Protein AF-A0A7S1KHS6-F1 (afdb_monomer_lite)

InterPro domains:
  IPR007587 SIT4 phosphatase-associated protein family [PF04499] (41-154)
  IPR007587 SIT4 phosphatase-associated protein family [PTHR12634] (3-154)

pLDDT: mean 78.43, std 21.26, range [29.91, 96.81]

Organism: NCBI:txid1169539

Radius of gyration: 21.65 Å; chains: 1; bounding box: 45×71×56 Å

Foldseek 3Di:
DDDDDPCPDDQDPDDPVNLVVLLVLLVLLVVVDPVSLVVCLVVLVLQVLQVVLLSCLQPLSSLVSSLSNLLSLLVCCVPRVSSVCSNQVVHCLLVSLLVVLVCVQAPPCPVPPDVPPPSNNNVSSLVSLVSLVVSCVVPVVSVVSQVPDPRRDNVCSNPRHRPVVVVVVVCVVPDDDPDDDDDDDD

Secondary structure (DSSP, 8-state):
-PPPPP---SPPP--HHHHHHHHHHHHHHTT--HHHHHHHHHTTHHHHHHHHHHH-TT-HHHHHHHHHHHHHHHHTTTT-HHHHHIIIIISSHHHHHHHHHHHHHHS---S---TT-S-HHHHHHHHHHHHHHHHHHH-HHHHHHHHHSTT--HHHHTT---HHHHHHHHHHHS--------PPP-

Structure (mmCIF, N/CA/C/O backbone):
data_AF-A0A7S1KHS6-F1
#
_entry.id   AF-A0A7S1KHS6-F1
#
loop_
_atom_site.group_PDB
_atom_site.id
_atom_site.type_symbol
_atom_site.label_atom_id
_atom_site.label_alt_id
_atom_site.label_comp_id
_atom_site.label_asym_id
_atom_site.label_entity_id
_atom_site.label_seq_id
_atom_site.pdbx_PDB_ins_code
_atom_site.Cartn_x
_atom_site.Cartn_y
_atom_site.Cartn_z
_atom_site.occupancy
_atom_site.B_iso_or_equiv
_atom_site.auth_seq_id
_atom_site.auth_comp_id
_atom_site.auth_asym_id
_atom_site.auth_atom_id
_atom_site.pdbx_PDB_model_num
ATOM 1 N N . LYS A 1 1 ? -7.835 -7.404 -41.881 1.00 33.69 1 LYS A N 1
ATOM 2 C CA . LYS A 1 1 ? -6.471 -6.881 -41.610 1.00 33.69 1 LYS A CA 1
ATOM 3 C C . LYS A 1 1 ? -6.320 -6.787 -40.095 1.00 33.69 1 LYS A C 1
ATOM 5 O O . LYS A 1 1 ? -6.970 -5.941 -39.501 1.00 33.69 1 LYS A O 1
ATOM 10 N N . ALA A 1 2 ? -5.591 -7.714 -39.474 1.00 29.91 2 ALA A N 1
ATOM 11 C CA . ALA A 1 2 ? -5.345 -7.698 -38.033 1.00 29.91 2 ALA A CA 1
ATOM 12 C C . ALA A 1 2 ? -4.214 -6.706 -37.731 1.00 29.91 2 ALA A C 1
ATOM 14 O O . ALA A 1 2 ? -3.180 -6.735 -38.398 1.00 29.91 2 ALA A O 1
ATOM 15 N N . ILE A 1 3 ? -4.432 -5.803 -36.777 1.00 37.31 3 ILE A N 1
ATOM 16 C CA . ILE A 1 3 ? -3.391 -4.900 -36.279 1.00 37.31 3 ILE A CA 1
ATOM 17 C C . ILE A 1 3 ? -2.489 -5.733 -35.353 1.00 37.31 3 ILE A C 1
ATOM 19 O O . ILE A 1 3 ? -3.025 -6.412 -34.475 1.00 37.31 3 ILE A O 1
ATOM 23 N N . PRO A 1 4 ? -1.154 -5.725 -35.519 1.00 35.66 4 PRO A N 1
ATOM 24 C CA . PRO A 1 4 ? -0.275 -6.451 -34.617 1.00 35.66 4 PRO A CA 1
ATOM 25 C C . PRO A 1 4 ? -0.308 -5.767 -33.248 1.00 35.66 4 PRO A C 1
ATOM 27 O O . PRO A 1 4 ? 0.047 -4.592 -33.132 1.00 35.66 4 PRO A O 1
ATOM 30 N N . MET A 1 5 ? -0.736 -6.490 -32.211 1.00 38.47 5 MET A N 1
ATOM 31 C CA . MET A 1 5 ? -0.504 -6.051 -30.838 1.00 38.47 5 MET A CA 1
ATOM 32 C C . MET A 1 5 ? 1.005 -6.097 -30.565 1.00 38.47 5 MET A C 1
ATOM 34 O O . MET A 1 5 ? 1.638 -7.111 -30.876 1.00 38.47 5 MET A O 1
ATOM 38 N N . PRO A 1 6 ? 1.608 -5.039 -29.994 1.00 42.94 6 PRO A N 1
ATOM 39 C CA . PRO A 1 6 ? 2.986 -5.117 -29.546 1.00 42.94 6 PRO A CA 1
ATOM 40 C C . PRO A 1 6 ? 3.041 -6.161 -28.434 1.00 42.94 6 PRO A C 1
ATOM 42 O O . PRO A 1 6 ? 2.313 -6.058 -27.447 1.00 42.94 6 PRO A O 1
ATOM 45 N N . ALA A 1 7 ? 3.884 -7.174 -28.612 1.00 48.72 7 ALA A N 1
ATOM 46 C CA . ALA A 1 7 ? 4.154 -8.186 -27.605 1.00 48.72 7 ALA A CA 1
ATOM 47 C C . ALA A 1 7 ? 4.784 -7.523 -26.366 1.00 48.72 7 ALA A C 1
ATOM 49 O O . ALA A 1 7 ? 6.003 -7.383 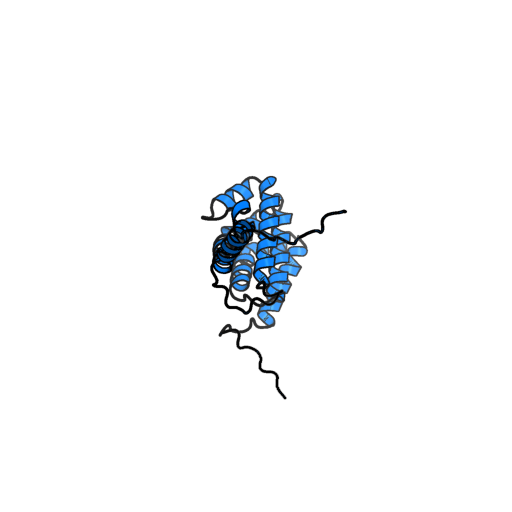-26.263 1.00 48.72 7 ALA A O 1
ATOM 50 N N . GLY A 1 8 ? 3.941 -7.090 -25.427 1.00 42.59 8 GLY A N 1
ATOM 51 C CA . GLY A 1 8 ? 4.334 -6.904 -24.036 1.00 42.59 8 GLY A CA 1
ATOM 52 C C . GLY A 1 8 ? 4.724 -8.276 -23.497 1.00 42.59 8 GLY A C 1
ATOM 53 O O . GLY A 1 8 ? 3.931 -9.211 -23.557 1.00 42.59 8 GLY A O 1
ATOM 54 N N . GLY A 1 9 ? 5.983 -8.431 -23.095 1.00 42.09 9 GLY A N 1
ATOM 55 C CA . GLY A 1 9 ? 6.580 -9.735 -22.827 1.00 42.09 9 GLY A CA 1
ATOM 56 C C . GLY A 1 9 ? 5.803 -10.580 -21.815 1.00 42.09 9 GLY A C 1
ATOM 57 O O . GLY A 1 9 ? 5.541 -10.124 -20.711 1.00 42.09 9 GLY A O 1
ATOM 58 N N . GLY A 1 10 ? 5.492 -11.820 -22.201 1.00 45.59 10 GLY A N 1
ATOM 59 C CA . GLY A 1 10 ? 5.451 -13.030 -21.363 1.00 45.59 10 GLY A CA 1
ATOM 60 C C . GLY A 1 10 ? 4.551 -13.103 -20.124 1.00 45.59 10 GLY A C 1
ATOM 61 O O . GLY A 1 10 ? 4.464 -14.182 -19.544 1.00 45.59 10 GLY A O 1
ATOM 62 N N . GLN A 1 11 ? 3.892 -12.033 -19.685 1.00 56.94 11 GLN A N 1
ATOM 63 C CA . GLN A 1 11 ? 3.035 -12.083 -18.504 1.00 56.94 11 GLN A CA 1
ATOM 64 C C . GLN A 1 11 ? 1.693 -12.711 -18.862 1.00 56.94 11 GLN A C 1
ATOM 66 O O . GLN A 1 11 ? 0.999 -12.266 -19.779 1.00 56.94 11 GLN A O 1
ATOM 71 N N . ARG A 1 12 ? 1.328 -13.769 -18.131 1.00 66.44 12 ARG A N 1
ATOM 72 C CA . ARG A 1 12 ? -0.002 -14.373 -18.222 1.00 66.44 12 ARG A CA 1
ATOM 73 C C . ARG A 1 12 ? -1.031 -13.270 -17.931 1.00 66.44 12 ARG A C 1
ATOM 75 O O . ARG A 1 12 ? -0.874 -12.583 -16.928 1.00 66.44 12 ARG A O 1
ATOM 82 N N . PRO A 1 13 ? -2.067 -13.069 -18.760 1.00 67.81 13 PRO A N 1
ATOM 83 C CA . PRO A 1 13 ? -3.113 -12.108 -18.439 1.00 67.81 13 PRO A CA 1
ATOM 84 C C . PRO A 1 13 ? -3.741 -12.449 -17.085 1.00 67.81 13 PRO A C 1
ATOM 86 O O . PRO A 1 13 ? -4.034 -13.621 -16.828 1.00 67.81 13 PRO A O 1
ATOM 89 N N . LEU A 1 14 ? -3.978 -11.444 -16.237 1.00 75.50 14 LEU A N 1
ATOM 90 C CA . LEU A 1 14 ? -4.816 -11.638 -15.058 1.00 75.50 14 LEU A CA 1
ATOM 91 C C . LEU A 1 14 ? -6.215 -12.034 -15.547 1.00 75.50 14 LEU A C 1
ATOM 93 O O . LEU A 1 14 ? -6.869 -11.266 -16.255 1.00 75.50 14 LEU A O 1
ATOM 97 N N . GLY A 1 15 ? -6.646 -13.252 -15.221 1.00 78.88 15 GLY A N 1
ATOM 98 C CA . GLY A 1 15 ? -7.953 -13.756 -15.636 1.00 78.88 15 GLY A CA 1
ATOM 99 C C . GLY A 1 15 ? -9.089 -12.892 -15.084 1.00 78.88 15 GLY A C 1
ATOM 100 O O . GLY A 1 15 ? -8.984 -12.346 -13.985 1.00 78.88 15 GLY A O 1
ATOM 101 N N . SER A 1 16 ? -10.197 -12.803 -15.823 1.00 80.00 16 SER A N 1
ATOM 102 C CA . SER A 1 16 ? -11.375 -12.006 -15.442 1.00 80.00 16 SER A CA 1
ATOM 103 C C . SER A 1 16 ? -11.915 -12.357 -14.053 1.00 80.00 16 SER A C 1
ATOM 105 O O . SER A 1 16 ? -12.340 -11.468 -13.324 1.00 80.00 16 SER A O 1
ATOM 107 N N . THR A 1 17 ? -11.846 -13.630 -13.657 1.00 79.12 17 THR A N 1
ATOM 108 C CA . THR A 1 17 ? -12.257 -14.092 -12.324 1.00 79.12 17 THR A CA 1
ATOM 109 C C . THR A 1 17 ? -11.395 -13.497 -11.214 1.00 79.12 17 THR A C 1
ATOM 111 O O . THR A 1 17 ? -11.929 -12.978 -10.242 1.00 79.12 17 THR A O 1
ATOM 114 N N . ALA A 1 18 ? -10.068 -13.534 -11.360 1.00 81.31 18 ALA A N 1
ATOM 115 C CA . ALA A 1 18 ? -9.157 -13.001 -10.350 1.00 81.31 18 ALA A CA 1
ATOM 116 C C . ALA A 1 18 ? -9.311 -11.480 -10.213 1.00 81.31 18 ALA A C 1
ATOM 118 O O . ALA A 1 18 ? -9.338 -10.957 -9.103 1.00 81.31 18 ALA A O 1
ATOM 119 N N . LEU A 1 19 ? -9.497 -10.783 -11.338 1.00 85.06 19 LEU A N 1
ATOM 120 C CA . LEU A 1 19 ? -9.784 -9.353 -11.330 1.00 85.06 19 LEU A CA 1
ATOM 121 C C . LEU A 1 19 ? -11.122 -9.044 -10.646 1.00 85.06 19 LEU A C 1
ATOM 123 O O . LEU A 1 19 ? -11.169 -8.175 -9.787 1.00 85.06 19 LEU A O 1
ATOM 127 N N . GLY A 1 20 ? -12.176 -9.807 -10.953 1.00 82.88 20 GLY A N 1
ATOM 128 C CA . GLY A 1 20 ? -13.481 -9.658 -10.307 1.00 82.88 20 GLY A CA 1
ATOM 129 C C . GLY A 1 20 ? -13.437 -9.879 -8.792 1.00 82.88 20 GLY A C 1
ATOM 130 O O . GLY A 1 20 ? -14.127 -9.176 -8.059 1.00 82.88 20 GLY A O 1
ATOM 131 N N . ILE A 1 21 ? -12.594 -10.798 -8.310 1.00 86.50 21 ILE A N 1
ATOM 132 C CA . ILE A 1 21 ? -12.373 -11.011 -6.871 1.00 86.50 21 ILE A CA 1
ATOM 133 C C . ILE A 1 21 ? -11.702 -9.787 -6.233 1.00 86.50 21 ILE A C 1
ATOM 135 O O . ILE A 1 21 ? -12.142 -9.347 -5.173 1.00 86.50 21 ILE A O 1
ATOM 139 N N . VAL A 1 22 ? -10.684 -9.198 -6.871 1.00 88.12 22 VAL A N 1
ATOM 140 C CA . VAL A 1 22 ? -10.057 -7.966 -6.357 1.00 88.12 22 VAL A CA 1
ATOM 141 C C . VAL A 1 22 ? -11.063 -6.815 -6.329 1.00 88.12 22 VAL A C 1
ATOM 143 O O . VAL A 1 22 ? -11.195 -6.152 -5.301 1.00 88.12 22 VAL A O 1
ATOM 146 N N . SER A 1 23 ? -11.831 -6.620 -7.405 1.00 88.19 23 SER A N 1
ATOM 147 C CA . SER A 1 23 ? -12.872 -5.589 -7.458 1.00 88.19 23 SER A CA 1
ATOM 148 C C . SER A 1 23 ? -13.931 -5.784 -6.366 1.00 88.19 23 SER A C 1
ATOM 150 O O . SER A 1 23 ? -14.372 -4.809 -5.754 1.00 88.19 23 SER A O 1
ATOM 152 N N . LEU A 1 24 ? -14.321 -7.035 -6.086 1.00 90.69 24 LEU A N 1
ATOM 153 C CA . LEU A 1 24 ? -15.254 -7.370 -5.010 1.00 90.69 24 LEU A CA 1
ATOM 154 C C . LEU A 1 24 ? -14.696 -6.955 -3.646 1.00 90.69 24 LEU A C 1
ATOM 156 O O . LEU A 1 24 ? -15.388 -6.270 -2.897 1.00 90.69 24 LEU A O 1
ATOM 160 N N . TRP A 1 25 ? -13.452 -7.316 -3.333 1.00 89.44 25 TRP A N 1
ATOM 161 C CA . TRP A 1 25 ? -12.827 -6.938 -2.065 1.00 89.44 25 TRP A CA 1
ATOM 162 C C . TRP A 1 25 ? -12.701 -5.427 -1.904 1.00 89.44 25 TRP A C 1
ATOM 164 O O . TRP A 1 25 ? -13.066 -4.891 -0.859 1.00 89.44 25 TRP A O 1
ATOM 174 N N . THR A 1 26 ? -12.282 -4.720 -2.952 1.00 86.81 26 THR A N 1
ATOM 175 C CA . THR A 1 26 ? -12.251 -3.254 -2.947 1.00 86.81 26 THR A CA 1
ATOM 176 C C . THR A 1 26 ? -13.634 -2.663 -2.671 1.00 86.81 26 THR A C 1
ATOM 178 O O . THR A 1 26 ? -13.759 -1.730 -1.875 1.00 86.81 26 THR A O 1
ATOM 181 N N . ALA A 1 27 ? -14.687 -3.195 -3.297 1.00 89.44 27 ALA A N 1
ATOM 182 C CA . ALA A 1 27 ? -16.053 -2.740 -3.060 1.00 89.44 27 ALA A CA 1
ATOM 183 C C . ALA A 1 27 ? -16.517 -3.024 -1.622 1.00 89.44 27 ALA A C 1
ATOM 185 O O . ALA A 1 27 ? -17.174 -2.178 -1.013 1.00 89.44 27 ALA A O 1
ATOM 186 N N . LEU A 1 28 ? -16.147 -4.178 -1.064 1.00 91.00 28 LEU A N 1
ATOM 187 C CA . LEU A 1 28 ? -16.469 -4.559 0.308 1.00 91.00 28 LEU A CA 1
ATOM 188 C C . LEU A 1 28 ? -15.772 -3.647 1.325 1.00 91.00 28 LEU A C 1
ATOM 190 O O . LEU A 1 28 ? -16.453 -3.119 2.203 1.00 91.00 28 LEU A O 1
ATOM 194 N N . ILE A 1 29 ? -14.466 -3.389 1.191 1.00 90.00 29 ILE A N 1
ATOM 195 C CA . ILE A 1 29 ? -13.703 -2.512 2.105 1.00 90.00 29 ILE A CA 1
ATOM 196 C C . ILE A 1 29 ? -14.368 -1.131 2.226 1.00 90.00 29 ILE A C 1
ATOM 198 O O . ILE A 1 29 ? -14.514 -0.591 3.322 1.00 90.00 29 ILE A O 1
ATOM 202 N N . ARG A 1 30 ? -14.890 -0.598 1.115 1.00 87.12 30 ARG A N 1
ATOM 203 C CA . ARG A 1 30 ? -15.599 0.695 1.070 1.00 87.12 30 ARG A CA 1
ATOM 204 C C . ARG A 1 30 ? -16.909 0.732 1.854 1.00 87.12 30 ARG A C 1
ATOM 206 O O . ARG A 1 30 ? -17.432 1.815 2.100 1.00 87.12 30 ARG A O 1
ATOM 213 N N . THR A 1 31 ? -17.457 -0.417 2.247 1.00 89.75 31 THR A N 1
ATOM 214 C CA . THR A 1 31 ? -18.637 -0.461 3.124 1.00 89.75 31 THR A CA 1
ATOM 215 C C . THR A 1 31 ? -18.314 -0.068 4.565 1.00 89.75 31 THR A C 1
ATOM 217 O O . THR A 1 31 ? -19.242 0.247 5.307 1.00 89.75 31 THR A O 1
ATOM 220 N N . ARG A 1 32 ? -17.026 -0.072 4.958 1.00 88.88 32 ARG A N 1
ATOM 221 C CA . ARG A 1 32 ? -16.537 0.268 6.310 1.00 88.88 32 ARG A CA 1
ATOM 222 C C . ARG A 1 32 ? -17.178 -0.553 7.433 1.00 88.88 32 ARG A C 1
ATOM 224 O O . ARG A 1 32 ? -17.228 -0.109 8.580 1.00 88.88 32 ARG A O 1
ATOM 231 N N . LYS A 1 33 ? -17.717 -1.724 7.094 1.00 92.19 33 LYS A N 1
ATOM 232 C CA . LYS A 1 33 ? -18.306 -2.647 8.059 1.00 92.19 33 LYS A CA 1
ATOM 233 C C . LYS A 1 33 ? -17.200 -3.387 8.797 1.00 92.19 33 LYS A C 1
ATOM 235 O O . LYS A 1 33 ? -16.288 -3.906 8.158 1.00 92.19 33 LYS A O 1
ATOM 240 N N . GLU A 1 34 ? -17.325 -3.462 10.113 1.00 92.25 34 GLU A N 1
ATOM 241 C CA . GLU A 1 34 ? -16.371 -4.125 11.011 1.00 92.25 34 GLU A CA 1
ATOM 242 C C . GLU A 1 34 ? -16.071 -5.559 10.573 1.00 92.25 34 GLU A C 1
ATOM 244 O O . GLU A 1 34 ? -14.921 -5.973 10.467 1.00 92.25 34 GLU A O 1
ATOM 249 N N . GLU A 1 35 ? -17.118 -6.305 10.225 1.00 94.06 35 GLU A N 1
ATOM 250 C CA . GLU A 1 35 ? -17.013 -7.704 9.822 1.00 94.06 35 GLU A CA 1
ATOM 251 C C . GLU A 1 35 ? -16.236 -7.857 8.513 1.00 94.06 35 GLU A C 1
ATOM 253 O O . GLU A 1 35 ? -15.519 -8.835 8.311 1.00 94.06 35 GLU A O 1
ATOM 258 N N . VAL A 1 36 ? -16.355 -6.869 7.624 1.00 93.44 36 VAL A N 1
ATOM 259 C CA . VAL A 1 36 ? -15.610 -6.845 6.367 1.00 93.44 36 VAL A CA 1
ATOM 260 C C . VAL A 1 36 ? -14.147 -6.516 6.618 1.00 93.44 36 VAL A C 1
ATOM 262 O O . VAL A 1 36 ? -13.281 -7.163 6.040 1.00 93.44 36 VAL A O 1
ATOM 265 N N . VAL A 1 37 ? -13.863 -5.534 7.473 1.00 92.31 37 VAL A N 1
ATOM 266 C CA . VAL A 1 37 ? -12.491 -5.169 7.840 1.00 92.31 37 VAL A CA 1
ATOM 267 C C . VAL A 1 37 ? -11.763 -6.363 8.458 1.00 92.31 37 VAL A C 1
ATOM 269 O O . VAL A 1 37 ? -10.682 -6.727 7.997 1.00 92.31 37 VAL A O 1
ATOM 272 N N . ALA A 1 38 ? -12.398 -7.037 9.419 1.00 93.00 38 ALA A N 1
ATOM 273 C CA . ALA A 1 38 ? -11.850 -8.235 10.044 1.00 93.00 38 ALA A CA 1
ATOM 274 C C . ALA A 1 38 ? -11.583 -9.357 9.023 1.00 93.00 38 ALA A C 1
ATOM 276 O O . ALA A 1 38 ? -10.527 -9.995 9.058 1.00 93.00 38 ALA A O 1
ATOM 277 N N . ALA A 1 39 ? -12.503 -9.579 8.077 1.00 94.50 39 ALA A N 1
ATOM 278 C CA . ALA A 1 39 ? -12.319 -10.558 7.005 1.00 94.50 39 ALA A CA 1
ATOM 279 C C . ALA A 1 39 ? -11.145 -10.190 6.079 1.00 94.50 39 ALA A C 1
ATOM 281 O O . ALA A 1 39 ? -10.329 -11.039 5.745 1.00 94.50 39 ALA A O 1
ATOM 282 N N . VAL A 1 40 ? -11.015 -8.917 5.701 1.00 93.12 40 VAL A N 1
ATOM 283 C CA . VAL A 1 40 ? -9.940 -8.427 4.820 1.00 93.12 40 VAL A CA 1
ATOM 284 C C . VAL A 1 40 ? -8.558 -8.677 5.422 1.00 93.12 40 VAL A C 1
ATOM 286 O O . VAL A 1 40 ? -7.647 -9.102 4.708 1.00 93.12 40 VAL A O 1
ATOM 289 N N . VAL A 1 41 ? -8.410 -8.434 6.726 1.00 94.00 41 VAL A N 1
ATOM 290 C CA . VAL A 1 41 ? -7.151 -8.658 7.446 1.00 94.00 41 VAL A CA 1
ATOM 291 C C . VAL A 1 41 ? -6.879 -10.152 7.619 1.00 94.00 41 VAL A C 1
ATOM 293 O O . VAL A 1 41 ? -5.801 -10.618 7.259 1.00 94.00 41 VAL A O 1
ATOM 296 N N . SER A 1 42 ? -7.856 -10.920 8.113 1.00 94.94 42 SER A N 1
ATOM 297 C CA . SER A 1 42 ? -7.677 -12.357 8.385 1.00 94.94 42 SER A CA 1
ATOM 298 C C . SER A 1 42 ? -7.422 -13.198 7.131 1.00 94.94 42 SER A C 1
ATOM 300 O O . SER A 1 42 ? -6.641 -14.145 7.187 1.00 94.94 42 SER A O 1
ATOM 302 N N . GLU A 1 43 ? -8.009 -12.826 5.994 1.00 94.25 43 GLU A N 1
ATOM 303 C CA . GLU A 1 43 ? -7.818 -13.511 4.708 1.00 94.25 43 GLU A CA 1
ATOM 304 C C . GLU A 1 43 ? -6.592 -13.000 3.925 1.00 94.25 43 GLU A C 1
ATOM 306 O O . GLU A 1 43 ? -6.335 -13.444 2.804 1.00 94.25 43 GLU A O 1
ATOM 311 N N . GLY A 1 44 ? -5.819 -12.051 4.472 1.00 93.94 44 GLY A N 1
ATOM 312 C CA . GLY A 1 44 ? -4.598 -11.553 3.830 1.00 93.94 44 GLY A CA 1
ATOM 313 C C . GLY A 1 44 ? -4.851 -10.870 2.481 1.00 93.94 44 GLY A C 1
ATOM 314 O O . GLY A 1 44 ? -4.053 -10.998 1.546 1.00 93.94 44 GLY A O 1
ATOM 315 N N . VAL A 1 45 ? -5.958 -10.131 2.363 1.00 94.31 45 VAL A N 1
ATOM 316 C CA . VAL A 1 45 ? -6.390 -9.520 1.096 1.00 94.31 45 VAL A CA 1
ATOM 317 C C . VAL A 1 45 ? -5.365 -8.507 0.579 1.00 94.31 45 VAL A C 1
ATOM 319 O O . VAL A 1 45 ? -5.015 -8.547 -0.601 1.00 94.31 45 VAL A O 1
ATOM 322 N N . PHE A 1 46 ? -4.833 -7.625 1.435 1.00 95.38 46 PHE A N 1
ATOM 323 C CA . PHE A 1 46 ? -3.829 -6.642 1.008 1.00 95.38 46 PHE A CA 1
ATOM 324 C C . PHE A 1 46 ? -2.536 -7.283 0.489 1.00 95.38 46 PHE A C 1
ATOM 326 O O . PHE A 1 46 ? -2.136 -6.925 -0.621 1.00 95.38 46 PHE A O 1
ATOM 333 N N . PRO A 1 47 ? -1.899 -8.245 1.184 1.00 95.06 47 PRO A N 1
ATOM 334 C CA . PRO A 1 47 ? -0.760 -8.987 0.642 1.00 95.06 47 PRO A CA 1
ATOM 335 C C . PRO A 1 47 ? -0.983 -9.525 -0.780 1.00 95.06 47 PRO A C 1
ATOM 337 O O . PRO A 1 47 ? -0.144 -9.306 -1.661 1.00 95.06 47 PRO A O 1
ATOM 340 N N . LEU A 1 48 ? -2.135 -10.154 -1.039 1.00 93.38 48 LEU A N 1
ATOM 341 C CA . LEU A 1 48 ? -2.486 -10.693 -2.358 1.00 93.38 48 LEU A CA 1
ATOM 342 C C . LEU A 1 48 ? -2.688 -9.587 -3.402 1.00 93.38 48 LEU A C 1
ATOM 344 O O . LEU A 1 48 ? -2.112 -9.636 -4.492 1.00 93.38 48 LEU A O 1
ATOM 348 N N . CYS A 1 49 ? -3.471 -8.562 -3.064 1.00 93.62 49 CYS A N 1
ATOM 349 C CA . CYS A 1 49 ? -3.742 -7.426 -3.940 1.00 93.62 49 CYS A CA 1
ATOM 350 C C . CYS A 1 49 ? -2.466 -6.661 -4.306 1.00 93.62 49 CYS A C 1
ATOM 352 O O . CYS A 1 49 ? -2.279 -6.303 -5.467 1.00 93.62 49 CYS A O 1
ATOM 354 N N . ILE A 1 50 ? -1.575 -6.433 -3.339 1.00 95.19 50 ILE A N 1
ATOM 355 C CA . ILE A 1 50 ? -0.302 -5.746 -3.555 1.00 95.19 50 ILE A CA 1
ATOM 356 C C . ILE A 1 50 ? 0.647 -6.603 -4.396 1.00 95.19 50 ILE A C 1
ATOM 358 O O . ILE A 1 50 ? 1.284 -6.078 -5.308 1.00 95.19 50 ILE A O 1
ATOM 362 N N . SER A 1 51 ? 0.712 -7.916 -4.162 1.00 93.50 51 SER A N 1
ATOM 363 C CA . SER A 1 51 ? 1.495 -8.818 -5.013 1.00 93.50 51 SER A CA 1
ATOM 364 C C . SER A 1 51 ? 1.051 -8.723 -6.478 1.00 93.50 51 SER A C 1
ATOM 366 O O . SER A 1 51 ? 1.875 -8.439 -7.351 1.00 93.50 51 SER A O 1
ATOM 368 N N . ALA A 1 52 ? -0.257 -8.822 -6.735 1.00 90.88 52 ALA A N 1
ATOM 369 C CA . ALA A 1 52 ? -0.820 -8.673 -8.074 1.00 90.88 52 ALA A CA 1
ATOM 370 C C . ALA A 1 52 ? -0.587 -7.267 -8.657 1.00 90.88 52 ALA A C 1
ATOM 372 O O . ALA A 1 52 ? -0.278 -7.128 -9.840 1.00 90.88 52 ALA A O 1
ATOM 373 N N . PHE A 1 53 ? -0.715 -6.214 -7.843 1.00 92.19 53 PHE A N 1
ATOM 374 C CA . PHE A 1 53 ? -0.516 -4.825 -8.264 1.00 92.19 53 PHE A CA 1
ATOM 375 C C . PHE A 1 53 ? 0.860 -4.615 -8.913 1.00 92.19 53 PHE A C 1
ATOM 377 O O . PHE A 1 53 ? 0.946 -3.997 -9.976 1.00 92.19 53 PHE A O 1
ATOM 384 N N . PHE A 1 54 ? 1.916 -5.161 -8.302 1.00 91.06 54 PHE A N 1
ATOM 385 C CA . PHE A 1 54 ? 3.280 -5.072 -8.826 1.00 91.06 54 PHE A CA 1
ATOM 386 C C . PHE A 1 54 ? 3.593 -6.122 -9.899 1.00 91.06 54 PHE A C 1
ATOM 388 O O . PHE A 1 54 ? 4.421 -5.860 -10.771 1.00 91.06 54 PHE A O 1
ATOM 395 N N . GLU A 1 55 ? 2.935 -7.284 -9.874 1.00 89.19 55 GLU A N 1
ATOM 396 C CA . GLU A 1 55 ? 3.083 -8.298 -10.921 1.00 89.19 55 GLU A CA 1
ATOM 397 C C . GLU A 1 55 ? 2.515 -7.800 -12.257 1.00 89.19 55 GLU A C 1
ATOM 399 O O . GLU A 1 55 ? 3.207 -7.827 -13.271 1.00 89.19 55 GLU A O 1
ATOM 404 N N . PHE A 1 56 ? 1.286 -7.283 -12.282 1.00 87.06 56 PHE A N 1
ATOM 405 C CA . PHE A 1 56 ? 0.598 -6.899 -13.516 1.00 87.06 56 PHE A CA 1
ATOM 406 C C . PHE A 1 56 ? 0.767 -5.405 -13.829 1.00 87.06 56 PHE A C 1
ATOM 408 O O . PHE A 1 56 ? -0.202 -4.648 -13.788 1.00 87.06 56 PHE A O 1
ATOM 415 N N . GLU A 1 57 ? 1.985 -4.981 -14.204 1.00 83.38 57 GLU A N 1
ATOM 416 C CA . GLU A 1 57 ? 2.373 -3.569 -14.444 1.00 83.38 57 GLU A CA 1
ATOM 417 C C . GLU A 1 57 ? 1.452 -2.801 -15.432 1.00 83.38 57 GLU A C 1
ATOM 419 O O . GLU A 1 57 ? 1.422 -1.570 -15.413 1.00 83.38 57 GLU A O 1
ATOM 424 N N . TRP A 1 58 ? 0.666 -3.496 -16.266 1.00 80.69 58 TRP A N 1
ATOM 425 C CA . TRP A 1 58 ? -0.197 -2.909 -17.308 1.00 80.69 58 TRP A CA 1
ATOM 426 C C . TRP A 1 58 ? -1.709 -3.016 -17.043 1.00 80.69 58 TRP A C 1
ATOM 428 O O . TRP A 1 58 ? -2.509 -2.616 -17.892 1.00 80.69 58 TRP A O 1
ATOM 438 N N . ASN A 1 59 ? -2.135 -3.565 -15.899 1.00 86.19 59 ASN A N 1
ATOM 439 C CA . ASN A 1 59 ? -3.557 -3.743 -15.597 1.00 86.19 59 ASN A CA 1
ATOM 440 C C . ASN A 1 59 ? -4.150 -2.530 -14.858 1.00 86.19 59 ASN A C 1
ATOM 442 O O . ASN A 1 59 ? -4.247 -2.503 -13.634 1.00 86.19 59 ASN A O 1
ATOM 446 N N . ASN A 1 60 ? -4.616 -1.542 -15.623 1.00 86.25 60 ASN A N 1
ATOM 447 C CA . ASN A 1 60 ? -5.186 -0.308 -15.070 1.00 86.25 60 ASN A CA 1
ATOM 448 C C . ASN A 1 60 ? -6.424 -0.525 -14.183 1.00 86.25 60 ASN A C 1
ATOM 450 O O . ASN A 1 60 ? -6.663 0.275 -13.280 1.00 86.25 60 ASN A O 1
ATOM 454 N N . LEU A 1 61 ? -7.241 -1.550 -14.451 1.00 88.75 61 LEU A N 1
ATOM 455 C CA . LEU A 1 61 ? -8.427 -1.822 -13.633 1.00 88.75 61 LEU A CA 1
ATOM 456 C C . LEU A 1 61 ? -7.999 -2.326 -12.251 1.00 88.75 61 LEU A C 1
ATOM 458 O O . LEU A 1 61 ? -8.400 -1.748 -11.245 1.00 88.75 61 LEU A O 1
ATOM 462 N N . LEU A 1 62 ? -7.073 -3.290 -12.217 1.00 90.94 62 LEU A N 1
ATOM 463 C CA . LEU A 1 62 ? -6.451 -3.761 -10.981 1.00 90.94 62 LEU A CA 1
ATOM 464 C C . LEU A 1 62 ? -5.841 -2.603 -10.182 1.00 90.94 62 LEU A C 1
ATOM 466 O O . LEU A 1 62 ? -6.095 -2.472 -8.989 1.00 90.94 62 LEU A O 1
ATOM 470 N N . HIS A 1 63 ? -5.044 -1.744 -10.824 1.00 92.00 63 HIS A N 1
ATOM 471 C CA . HIS A 1 63 ? -4.379 -0.644 -10.119 1.00 92.00 63 HIS A CA 1
ATOM 472 C C . HIS A 1 63 ? -5.360 0.375 -9.550 1.00 92.00 63 HIS A C 1
ATOM 474 O O . HIS A 1 63 ? -5.120 0.899 -8.462 1.00 92.00 63 HIS A O 1
ATOM 480 N N . ASN A 1 64 ? -6.465 0.646 -10.247 1.00 91.50 64 ASN A N 1
ATOM 481 C CA . ASN A 1 64 ? -7.516 1.515 -9.726 1.00 91.50 64 ASN A CA 1
ATOM 482 C C . ASN A 1 64 ? -8.207 0.902 -8.508 1.00 91.50 64 ASN A C 1
ATOM 484 O O . ASN A 1 64 ? -8.378 1.605 -7.509 1.00 91.50 64 ASN A O 1
ATOM 488 N N . ASP A 1 65 ? -8.547 -0.384 -8.570 1.00 93.06 65 ASP A N 1
ATOM 489 C CA . ASP A 1 65 ? -9.224 -1.081 -7.478 1.00 93.06 65 ASP A CA 1
ATOM 490 C C . ASP A 1 65 ? -8.338 -1.166 -6.234 1.00 93.06 65 ASP A C 1
ATOM 492 O O . ASP A 1 65 ? -8.768 -0.813 -5.134 1.00 93.06 65 ASP A O 1
ATOM 496 N N . VAL A 1 66 ? -7.071 -1.547 -6.402 1.00 94.44 66 VAL A N 1
ATOM 497 C CA . VAL A 1 66 ? -6.113 -1.634 -5.292 1.00 94.44 66 VAL A CA 1
ATOM 498 C C . VAL A 1 66 ? -5.810 -0.254 -4.715 1.00 94.44 66 VAL A C 1
ATOM 500 O O . VAL A 1 66 ? -5.797 -0.098 -3.497 1.00 94.44 66 VAL A O 1
ATOM 503 N N . LYS A 1 67 ? -5.636 0.779 -5.554 1.00 95.12 67 LYS A N 1
ATOM 504 C CA . LYS A 1 67 ? -5.498 2.164 -5.072 1.00 95.12 67 LYS A CA 1
ATOM 505 C C . LYS A 1 67 ? -6.720 2.577 -4.259 1.00 95.12 67 LYS A C 1
ATOM 507 O O . LYS A 1 67 ? -6.553 3.134 -3.184 1.00 95.12 67 LYS A O 1
ATOM 512 N N . SER A 1 68 ? -7.935 2.315 -4.746 1.00 94.44 68 SER A N 1
ATOM 513 C CA . SER A 1 68 ? -9.155 2.672 -4.014 1.00 94.44 68 SER A CA 1
ATOM 514 C C . SER A 1 68 ? -9.222 1.970 -2.657 1.00 94.44 68 SER A C 1
ATOM 516 O O . SER A 1 68 ? -9.583 2.620 -1.682 1.00 94.44 68 SER A O 1
ATOM 518 N N . ALA A 1 69 ? -8.866 0.685 -2.583 1.00 95.06 69 ALA A N 1
ATOM 519 C CA . ALA A 1 69 ? -8.825 -0.058 -1.324 1.00 95.06 69 ALA A CA 1
ATOM 520 C C . ALA A 1 69 ? -7.747 0.480 -0.369 1.00 95.06 69 ALA A C 1
ATOM 522 O O . ALA A 1 69 ? -8.015 0.672 0.813 1.00 95.06 69 ALA A O 1
ATOM 523 N N . ALA A 1 70 ? -6.550 0.778 -0.881 1.00 96.56 70 ALA A N 1
ATOM 524 C CA . ALA A 1 70 ? -5.454 1.330 -0.089 1.00 96.56 70 ALA A CA 1
ATOM 525 C C . ALA A 1 70 ? -5.800 2.711 0.488 1.00 96.56 70 ALA A C 1
ATOM 527 O O . ALA A 1 70 ? -5.567 2.960 1.665 1.00 96.56 70 ALA A O 1
ATOM 528 N N . LEU A 1 71 ? -6.394 3.601 -0.316 1.00 96.19 71 LEU A N 1
ATOM 529 C CA . LEU A 1 71 ? -6.833 4.917 0.158 1.00 96.19 71 LEU A CA 1
ATOM 530 C C . LEU A 1 71 ? -7.926 4.805 1.226 1.00 96.19 71 LEU A C 1
ATOM 532 O O . LEU A 1 71 ? -7.914 5.572 2.187 1.00 96.19 71 LEU A O 1
ATOM 536 N N . GLU A 1 72 ? -8.835 3.841 1.081 1.00 95.44 72 GLU A N 1
ATOM 537 C CA . GLU A 1 72 ? -9.858 3.571 2.087 1.00 95.44 72 GLU A CA 1
ATOM 538 C C . GLU A 1 72 ? -9.227 3.102 3.405 1.00 95.44 72 GLU A C 1
ATOM 540 O O . GLU A 1 72 ? -9.513 3.690 4.446 1.00 95.44 72 GLU A O 1
ATOM 545 N N . ALA A 1 73 ? -8.300 2.138 3.361 1.00 95.75 73 ALA A N 1
ATOM 546 C CA . ALA A 1 73 ? -7.554 1.684 4.537 1.00 95.75 73 ALA A CA 1
ATOM 547 C C . ALA A 1 73 ? -6.808 2.828 5.235 1.00 95.75 73 ALA A C 1
ATOM 549 O O . ALA A 1 73 ? -6.927 2.987 6.446 1.00 95.75 73 ALA A O 1
ATOM 550 N N . ILE A 1 74 ? -6.108 3.678 4.475 1.00 96.50 74 ILE A N 1
ATOM 551 C CA . ILE A 1 74 ? -5.409 4.854 5.019 1.00 96.50 74 ILE A CA 1
ATOM 552 C C . ILE A 1 74 ? -6.39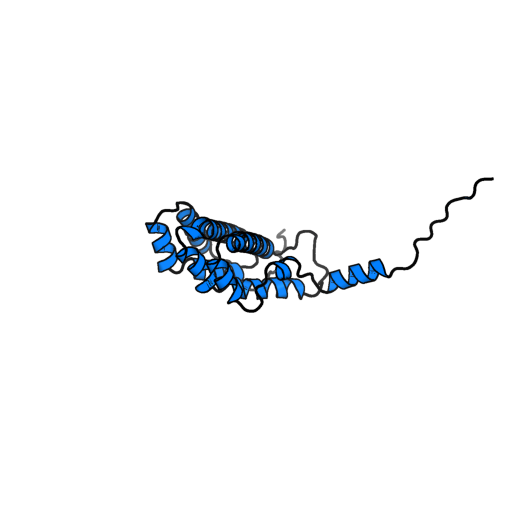6 5.813 5.697 1.00 96.50 74 ILE A C 1
ATOM 554 O O . ILE A 1 74 ? -6.105 6.336 6.768 1.00 96.50 74 ILE A O 1
ATOM 558 N N . SER A 1 75 ? -7.576 6.034 5.109 1.00 95.00 75 SER A N 1
ATOM 559 C CA . SER A 1 75 ? -8.598 6.912 5.698 1.00 95.00 75 SER A CA 1
ATOM 560 C C . SER A 1 75 ? -9.219 6.364 6.987 1.00 95.00 75 SER A C 1
ATOM 562 O O . SER A 1 75 ? -9.819 7.120 7.747 1.00 95.00 75 SER A O 1
ATOM 564 N N . LEU A 1 76 ? -9.083 5.058 7.224 1.00 93.50 76 LEU A N 1
ATOM 565 C CA . LEU A 1 76 ? -9.605 4.359 8.392 1.00 93.50 76 LEU A CA 1
ATOM 566 C C . LEU A 1 76 ? -8.535 4.115 9.461 1.00 93.50 76 LEU A C 1
ATOM 568 O O . LEU A 1 76 ? -8.844 3.457 10.446 1.00 93.50 76 LEU A O 1
ATOM 572 N N . ALA A 1 77 ? -7.320 4.648 9.309 1.00 93.81 77 ALA A N 1
ATOM 573 C CA . ALA A 1 77 ? -6.184 4.341 10.177 1.00 93.81 77 ALA A CA 1
ATOM 574 C C . ALA A 1 77 ? -6.461 4.520 11.682 1.00 93.81 77 ALA A C 1
ATOM 576 O O . ALA A 1 77 ? -6.013 3.708 12.483 1.00 93.81 77 ALA A O 1
ATOM 577 N N . ASP A 1 78 ? -7.231 5.541 12.071 1.00 92.50 78 ASP A N 1
ATOM 578 C CA . ASP A 1 78 ? -7.554 5.798 13.484 1.00 92.50 78 ASP A CA 1
ATOM 579 C C . ASP A 1 78 ? -8.519 4.763 14.080 1.00 92.50 78 ASP A C 1
ATOM 581 O O . ASP A 1 78 ? -8.538 4.548 15.291 1.00 92.50 78 ASP A O 1
ATOM 585 N N . LYS A 1 79 ? -9.349 4.144 13.236 1.00 93.56 79 LYS A N 1
ATOM 586 C CA . LYS A 1 79 ? -10.395 3.201 13.650 1.00 93.56 79 LYS A CA 1
ATOM 587 C C . LYS A 1 79 ? -9.990 1.743 13.429 1.00 93.56 79 LYS A C 1
ATOM 589 O O . LYS A 1 79 ? -10.369 0.887 14.218 1.00 93.56 79 LYS A O 1
ATOM 594 N N . HIS A 1 80 ? -9.239 1.498 12.361 1.00 94.06 80 HIS A N 1
ATOM 595 C CA . HIS A 1 80 ? -8.812 0.191 11.875 1.00 94.06 80 HIS A CA 1
ATOM 596 C C . HIS A 1 80 ? -7.313 0.213 11.540 1.00 94.06 80 HIS A C 1
ATOM 598 O O . HIS A 1 80 ? -6.947 0.100 10.360 1.00 94.06 80 HIS A O 1
ATOM 604 N N . PRO A 1 81 ? -6.427 0.409 12.536 1.00 94.69 81 PR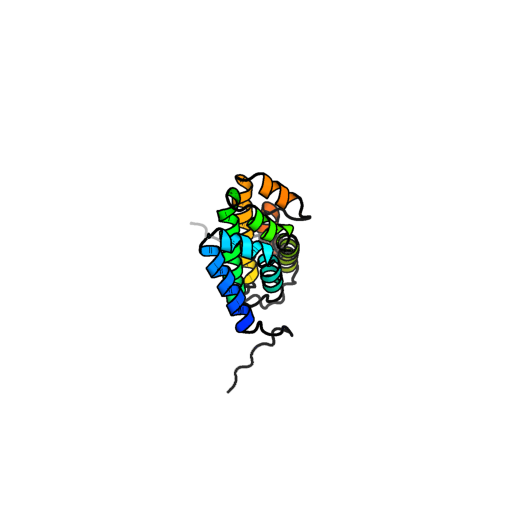O A N 1
ATOM 605 C CA . PRO A 1 81 ? -4.980 0.398 12.315 1.00 94.69 81 PRO A CA 1
ATOM 606 C C . PRO A 1 81 ? -4.504 -0.895 11.636 1.00 94.69 81 PRO A C 1
ATOM 608 O O . PRO A 1 81 ? -3.619 -0.849 10.781 1.00 94.69 81 PRO A O 1
ATOM 611 N N . GLU A 1 82 ? -5.165 -2.022 11.908 1.00 95.19 82 GLU A N 1
ATOM 612 C CA . GLU A 1 82 ? -4.898 -3.334 11.317 1.00 95.19 82 GLU A CA 1
ATOM 613 C C . GLU A 1 82 ? -4.988 -3.355 9.779 1.00 95.19 82 GLU A C 1
ATOM 615 O O . GLU A 1 82 ? -4.272 -4.114 9.128 1.00 95.19 82 GLU A O 1
ATOM 620 N N . LEU A 1 83 ? -5.812 -2.499 9.155 1.00 94.94 83 LEU A N 1
ATOM 621 C CA . LEU A 1 83 ? -5.874 -2.405 7.689 1.00 94.94 83 LEU A CA 1
ATOM 622 C C . LEU A 1 83 ? -4.611 -1.773 7.110 1.00 94.94 83 LEU A C 1
ATOM 624 O O . LEU A 1 83 ? -4.138 -2.179 6.049 1.00 94.94 83 LEU A O 1
ATOM 628 N N . VAL A 1 84 ? -4.085 -0.756 7.788 1.00 96.44 84 VAL A N 1
ATOM 629 C CA . VAL A 1 84 ? -2.863 -0.071 7.369 1.00 96.44 84 VAL A CA 1
ATOM 630 C C . VAL A 1 84 ? -1.654 -0.949 7.663 1.00 96.44 84 VAL A C 1
ATOM 632 O O . VAL A 1 84 ? -0.760 -1.024 6.828 1.00 96.44 84 VAL A O 1
ATOM 635 N N . GLU A 1 85 ? -1.635 -1.667 8.786 1.00 96.00 85 GLU A N 1
ATOM 636 C CA . GLU A 1 85 ? -0.612 -2.683 9.053 1.00 96.00 85 GLU A CA 1
ATOM 637 C C . GLU A 1 85 ? -0.630 -3.776 7.982 1.00 96.00 85 GLU A C 1
ATOM 639 O O . GLU A 1 85 ? 0.410 -4.066 7.391 1.00 96.00 85 GLU A O 1
ATOM 644 N N . SER A 1 86 ? -1.809 -4.286 7.618 1.00 95.81 86 SER A N 1
ATOM 645 C CA . SER A 1 86 ? -1.939 -5.264 6.536 1.00 95.81 86 SER A CA 1
ATOM 646 C C . SER A 1 86 ? -1.464 -4.710 5.184 1.00 95.81 86 SER A C 1
ATOM 648 O O . SER A 1 86 ? -0.780 -5.391 4.416 1.00 95.81 86 SER A O 1
ATOM 650 N N . LEU A 1 87 ? -1.761 -3.437 4.897 1.00 96.31 87 LEU A N 1
ATOM 651 C CA . LEU A 1 87 ? -1.300 -2.746 3.693 1.00 96.31 87 LEU A CA 1
ATOM 652 C C . LEU A 1 87 ? 0.217 -2.495 3.690 1.00 96.31 87 LEU A C 1
ATOM 654 O O . LEU A 1 87 ? 0.823 -2.571 2.624 1.00 96.31 87 LEU A O 1
ATOM 658 N N . LEU A 1 88 ? 0.837 -2.159 4.821 1.00 95.25 88 LEU A N 1
ATOM 659 C CA . LEU A 1 88 ? 2.220 -1.663 4.868 1.00 95.25 88 LEU A CA 1
ATOM 660 C C . LEU A 1 88 ? 3.239 -2.684 5.375 1.00 95.25 88 LEU A C 1
ATOM 662 O O . LEU A 1 88 ? 4.330 -2.757 4.810 1.00 95.25 88 LEU A O 1
ATOM 666 N N . ARG A 1 89 ? 2.901 -3.413 6.442 1.00 92.25 89 ARG A N 1
ATOM 667 C CA . ARG A 1 89 ? 3.775 -4.356 7.150 1.00 92.25 89 ARG A CA 1
ATOM 668 C C . ARG A 1 89 ? 3.613 -5.773 6.605 1.00 92.25 89 ARG A C 1
ATOM 670 O O . ARG A 1 89 ? 4.613 -6.405 6.277 1.00 92.25 89 ARG A O 1
ATOM 677 N N . ASP A 1 90 ? 2.376 -6.250 6.470 1.00 92.94 90 ASP A N 1
ATOM 678 C CA . ASP A 1 90 ? 2.120 -7.629 6.018 1.00 92.94 90 ASP A CA 1
ATOM 679 C C . ASP A 1 90 ? 2.264 -7.771 4.501 1.00 92.94 90 ASP A C 1
ATOM 681 O O . ASP A 1 90 ? 2.537 -8.852 3.973 1.00 92.94 90 ASP A O 1
ATOM 685 N N . SER A 1 91 ? 2.093 -6.664 3.779 1.00 92.81 91 SER A N 1
ATOM 686 C CA . SER A 1 91 ? 2.358 -6.595 2.350 1.00 92.81 91 SER A CA 1
ATOM 687 C C . SER A 1 91 ? 3.763 -6.058 2.067 1.00 92.81 91 SER A C 1
ATOM 689 O O . SER A 1 91 ? 4.357 -5.309 2.835 1.00 92.81 91 SER A O 1
ATOM 691 N N . ALA A 1 92 ? 4.288 -6.359 0.879 1.00 92.88 92 ALA A N 1
ATOM 692 C CA . ALA A 1 92 ? 5.566 -5.811 0.433 1.00 92.88 92 ALA A CA 1
ATOM 693 C C . ALA A 1 92 ? 5.470 -4.366 -0.113 1.00 92.88 92 ALA A C 1
ATOM 695 O O . ALA A 1 92 ? 6.413 -3.916 -0.768 1.00 92.88 92 ALA A O 1
ATOM 696 N N . PHE A 1 93 ? 4.365 -3.639 0.107 1.00 96.44 93 PHE A N 1
ATOM 697 C CA . PHE A 1 93 ? 4.049 -2.384 -0.590 1.00 96.44 93 PHE A CA 1
ATOM 698 C C . PHE A 1 93 ? 5.164 -1.336 -0.526 1.00 96.44 93 PHE A C 1
ATOM 700 O O . PHE A 1 93 ? 5.565 -0.818 -1.572 1.00 96.44 93 PHE A O 1
ATOM 707 N N . LEU A 1 94 ? 5.689 -1.030 0.666 1.00 96.44 94 LEU A N 1
ATOM 708 C CA . LEU A 1 94 ? 6.705 0.015 0.838 1.00 96.44 94 LEU A CA 1
ATOM 709 C C . LEU A 1 94 ? 8.012 -0.357 0.120 1.00 96.44 94 LEU A C 1
ATOM 711 O O . LEU A 1 94 ? 8.519 0.405 -0.706 1.00 96.44 94 LEU A O 1
ATOM 715 N N . SER A 1 95 ? 8.518 -1.570 0.358 1.00 95.38 95 SER A N 1
ATOM 716 C CA . SER A 1 95 ? 9.762 -2.046 -0.262 1.00 95.38 95 SER A CA 1
ATOM 717 C C . SER A 1 95 ? 9.652 -2.182 -1.790 1.00 95.38 95 SER A C 1
ATOM 719 O O . SER A 1 95 ? 10.586 -1.843 -2.522 1.00 95.38 95 SER A O 1
ATOM 721 N N . GLN A 1 96 ? 8.501 -2.636 -2.294 1.00 95.06 96 GLN A N 1
ATOM 722 C CA . GLN A 1 96 ? 8.206 -2.721 -3.724 1.00 95.06 96 GLN A CA 1
ATOM 723 C C . GLN A 1 96 ? 8.079 -1.329 -4.350 1.00 95.06 96 GLN A C 1
ATOM 725 O O . GLN A 1 96 ? 8.594 -1.108 -5.443 1.00 95.06 96 GLN A O 1
ATOM 730 N N . THR A 1 97 ? 7.477 -0.369 -3.642 1.00 94.19 97 THR A N 1
ATOM 731 C CA . THR A 1 97 ? 7.366 1.030 -4.078 1.00 94.19 97 THR A CA 1
ATOM 732 C C . THR A 1 97 ? 8.739 1.660 -4.278 1.00 94.19 97 THR A C 1
ATOM 734 O O . THR A 1 97 ? 9.011 2.199 -5.351 1.00 94.19 97 THR A O 1
ATOM 737 N N . VAL A 1 98 ? 9.635 1.531 -3.294 1.00 93.88 98 VAL A N 1
ATOM 738 C CA . VAL A 1 98 ? 11.016 2.035 -3.392 1.00 93.88 98 VAL A CA 1
ATOM 739 C C . VAL A 1 98 ? 11.719 1.445 -4.619 1.00 93.88 98 VAL A C 1
ATOM 741 O O . VAL A 1 98 ? 12.307 2.174 -5.420 1.00 93.88 98 VAL A O 1
ATOM 744 N N . LYS A 1 99 ? 11.620 0.124 -4.818 1.00 92.25 99 LYS A N 1
ATOM 745 C CA . LYS A 1 99 ? 12.206 -0.562 -5.983 1.00 92.25 99 LYS A CA 1
ATOM 746 C C . LYS A 1 99 ? 11.592 -0.089 -7.302 1.00 92.25 99 LYS A C 1
ATOM 748 O O . LYS A 1 99 ? 12.326 0.133 -8.264 1.00 92.25 99 LYS A O 1
ATOM 753 N N . ALA A 1 100 ? 10.271 0.063 -7.359 1.00 89.62 100 ALA A N 1
ATOM 754 C CA . ALA A 1 100 ? 9.541 0.454 -8.560 1.00 89.62 100 ALA A CA 1
ATOM 755 C C . ALA A 1 100 ? 9.887 1.881 -9.002 1.00 89.62 100 ALA A C 1
ATOM 757 O O . ALA A 1 100 ? 10.217 2.083 -10.171 1.00 89.62 100 ALA A O 1
ATOM 758 N N . ILE A 1 101 ? 9.893 2.841 -8.070 1.00 87.50 101 ILE A N 1
ATOM 759 C CA . ILE A 1 101 ? 10.265 4.239 -8.331 1.00 87.50 101 ILE A CA 1
ATOM 760 C C . ILE A 1 101 ? 11.719 4.307 -8.825 1.00 87.50 101 ILE A C 1
ATOM 762 O O . ILE A 1 101 ? 11.983 4.785 -9.928 1.00 87.50 101 ILE A O 1
ATOM 766 N N . ARG A 1 102 ? 12.670 3.693 -8.114 1.00 87.38 102 ARG A N 1
ATOM 767 C CA . ARG A 1 102 ? 14.085 3.676 -8.537 1.00 87.38 102 ARG A CA 1
ATOM 768 C C . ARG A 1 102 ? 14.296 3.004 -9.897 1.00 87.38 102 ARG A C 1
ATOM 770 O O . ARG A 1 102 ? 15.052 3.499 -10.737 1.00 87.38 102 ARG A O 1
ATOM 777 N N . ARG A 1 103 ? 13.614 1.882 -10.161 1.00 83.50 103 ARG A N 1
ATOM 778 C CA . ARG A 1 103 ? 13.651 1.202 -11.470 1.00 83.50 103 ARG A CA 1
ATOM 779 C C . ARG A 1 103 ? 13.076 2.092 -12.567 1.00 83.50 103 ARG A C 1
ATOM 781 O O . ARG A 1 103 ? 13.594 2.098 -13.680 1.00 83.50 103 ARG A O 1
ATOM 788 N N . TRP A 1 104 ? 12.015 2.836 -12.276 1.00 76.50 104 TRP A N 1
ATOM 789 C CA . TRP A 1 104 ? 11.424 3.785 -13.212 1.00 76.50 104 TRP A CA 1
ATOM 790 C C . TRP A 1 104 ? 12.409 4.897 -13.607 1.00 76.50 104 TRP A C 1
ATOM 792 O O . TRP A 1 104 ? 12.494 5.243 -14.789 1.00 76.50 104 TRP A O 1
ATOM 802 N N . HIS A 1 105 ? 13.216 5.384 -12.661 1.00 71.69 105 HIS A N 1
ATOM 803 C CA . HIS A 1 105 ? 14.227 6.419 -12.912 1.00 71.69 105 HIS A CA 1
ATOM 804 C C . HIS A 1 105 ? 15.502 5.913 -13.595 1.00 71.69 105 HIS A C 1
ATOM 806 O O . HIS A 1 105 ? 16.119 6.655 -14.355 1.00 71.69 105 HIS A O 1
ATOM 812 N N . THR A 1 106 ? 15.891 4.658 -13.369 1.00 70.31 106 THR A N 1
ATOM 813 C CA . THR A 1 106 ? 17.117 4.063 -13.941 1.00 70.31 106 THR A CA 1
ATOM 814 C C . THR A 1 106 ? 16.923 3.427 -15.318 1.00 70.31 106 THR A C 1
ATOM 816 O O . THR A 1 106 ? 17.907 3.068 -15.964 1.00 70.31 106 THR A O 1
ATOM 819 N N . ARG A 1 107 ? 15.681 3.287 -15.811 1.00 64.44 107 ARG A N 1
ATOM 820 C CA . ARG A 1 107 ? 15.435 2.778 -17.170 1.00 64.44 107 ARG A CA 1
ATOM 821 C C . ARG A 1 107 ? 16.088 3.725 -18.194 1.00 64.44 107 ARG A C 1
ATOM 823 O O . ARG A 1 107 ? 15.673 4.884 -18.260 1.00 64.44 107 ARG A O 1
ATOM 830 N N . PRO A 1 108 ? 17.060 3.254 -19.009 1.00 54.41 108 PRO A N 1
ATOM 831 C CA . PRO A 1 108 ? 17.677 4.086 -20.035 1.00 54.41 108 PRO A CA 1
ATOM 832 C C . PRO A 1 108 ? 16.588 4.615 -20.968 1.00 54.41 108 PRO A C 1
ATOM 834 O O . PRO A 1 108 ? 15.644 3.878 -21.273 1.00 54.41 108 PRO A O 1
ATOM 837 N N . GLU A 1 109 ? 16.712 5.881 -21.387 1.00 55.25 109 GLU A N 1
ATOM 838 C CA . GLU A 1 109 ? 15.851 6.540 -22.377 1.00 55.25 109 GLU A CA 1
ATOM 839 C C . GLU A 1 109 ? 15.878 5.749 -23.702 1.00 55.25 109 GLU A C 1
ATOM 841 O O . GLU A 1 109 ? 16.505 6.140 -24.679 1.00 55.25 109 GLU A O 1
ATOM 846 N N . ARG A 1 110 ? 15.215 4.591 -23.779 1.00 43.69 110 ARG A N 1
ATOM 847 C CA . ARG A 1 110 ? 14.882 3.989 -25.067 1.00 43.69 110 ARG A CA 1
ATOM 848 C C . ARG A 1 110 ? 13.795 4.880 -25.639 1.00 43.69 110 ARG A C 1
ATOM 850 O O . ARG A 1 110 ? 12.760 5.024 -24.995 1.00 43.69 110 ARG A O 1
ATOM 857 N N . GLY A 1 111 ? 14.096 5.510 -26.780 1.00 42.75 111 GLY A N 1
ATOM 858 C CA . GLY A 1 111 ? 13.359 6.561 -27.506 1.00 42.75 111 GLY A CA 1
ATOM 859 C C . GLY A 1 111 ? 11.920 6.235 -27.927 1.00 42.75 111 GLY A C 1
ATOM 860 O O . GLY A 1 111 ? 11.519 6.470 -29.058 1.00 42.75 111 GLY A O 1
ATOM 861 N N . TRP A 1 112 ? 11.151 5.690 -26.999 1.00 41.34 112 TRP A N 1
ATOM 862 C CA . TRP A 1 112 ? 9.757 5.289 -27.052 1.00 41.34 112 TRP A CA 1
ATOM 863 C C . TRP A 1 112 ? 9.065 5.772 -25.772 1.00 41.34 112 TRP A C 1
ATOM 865 O O . TRP A 1 112 ? 8.223 5.078 -25.231 1.00 41.34 112 TRP A O 1
ATOM 875 N N . ARG A 1 113 ? 9.448 6.938 -25.237 1.00 49.97 113 ARG A N 1
ATOM 876 C CA . ARG A 1 113 ? 8.585 7.670 -24.306 1.00 49.97 113 ARG A CA 1
ATOM 877 C C . ARG A 1 113 ? 7.700 8.581 -25.147 1.00 49.97 113 ARG A C 1
ATOM 879 O O . ARG A 1 113 ? 8.028 9.744 -25.367 1.00 49.97 113 ARG A O 1
ATOM 886 N N . ARG A 1 114 ? 6.597 8.055 -25.679 1.00 43.09 114 ARG A N 1
ATOM 887 C CA . ARG A 1 114 ? 5.491 8.906 -26.119 1.00 43.09 114 ARG A CA 1
ATOM 888 C C . ARG A 1 114 ? 4.994 9.657 -24.886 1.00 43.09 114 ARG A C 1
ATOM 890 O O . ARG A 1 114 ? 4.942 9.118 -23.782 1.00 43.09 114 ARG A O 1
ATOM 897 N N . LYS A 1 115 ? 4.646 10.928 -25.061 1.00 36.41 115 LYS A N 1
ATOM 898 C CA . LYS A 1 115 ? 3.967 11.735 -24.042 1.00 36.41 115 LYS A CA 1
ATOM 899 C C . LYS A 1 115 ? 2.703 10.973 -23.600 1.00 36.41 115 LYS A C 1
ATOM 901 O O . LYS A 1 115 ? 1.756 10.897 -24.374 1.00 36.41 115 LYS A O 1
ATOM 906 N N . GLY A 1 116 ? 2.735 10.350 -22.417 1.00 43.31 116 GLY A N 1
ATOM 907 C CA . GLY A 1 116 ? 1.698 9.419 -21.935 1.00 43.31 116 GLY A CA 1
ATOM 908 C C . GLY A 1 116 ? 2.200 8.042 -21.467 1.00 43.31 116 GLY A C 1
ATOM 909 O O . GLY A 1 116 ? 1.446 7.332 -20.814 1.00 43.31 116 GLY A O 1
ATOM 910 N N . ASP A 1 117 ? 3.465 7.685 -21.714 1.00 45.75 117 ASP A N 1
ATOM 911 C CA . ASP A 1 117 ? 4.042 6.371 -21.363 1.00 45.75 117 ASP A CA 1
ATOM 912 C C . ASP A 1 117 ? 4.453 6.226 -19.885 1.00 45.75 117 ASP A C 1
ATOM 914 O O . ASP A 1 117 ? 5.306 5.405 -19.545 1.00 45.75 117 ASP A O 1
ATOM 918 N N . THR A 1 118 ? 3.861 7.000 -18.972 1.00 52.31 118 THR A N 1
ATOM 919 C CA . THR A 1 118 ? 3.909 6.645 -17.548 1.00 52.31 118 THR A CA 1
ATOM 92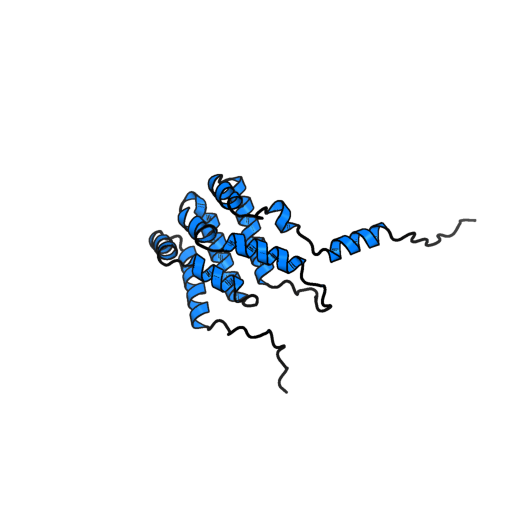0 C C . THR A 1 118 ? 3.236 5.291 -17.401 1.00 52.31 118 THR A C 1
ATOM 922 O O . THR A 1 118 ? 2.039 5.180 -17.665 1.00 52.31 118 THR A O 1
ATOM 925 N N . VAL A 1 119 ? 3.988 4.260 -17.005 1.00 59.44 119 VAL A N 1
ATOM 926 C CA . VAL A 1 119 ? 3.394 2.957 -16.686 1.00 59.44 119 VAL A CA 1
ATOM 927 C C . VAL A 1 119 ? 2.315 3.227 -15.642 1.00 59.44 119 VAL A C 1
ATOM 929 O O . VAL A 1 119 ? 2.621 3.786 -14.588 1.00 59.44 119 VAL A O 1
ATOM 932 N N . GLY A 1 120 ? 1.055 2.937 -15.981 1.00 67.69 120 GLY A N 1
ATOM 933 C CA . GLY A 1 120 ? -0.116 3.440 -15.259 1.00 67.69 120 GLY A CA 1
ATOM 934 C C . GLY A 1 120 ? -0.032 3.210 -13.752 1.00 67.69 120 GLY A C 1
ATOM 935 O O . GLY A 1 120 ? -0.399 4.086 -12.978 1.00 67.69 120 GLY A O 1
ATOM 936 N N . TYR A 1 121 ? 0.555 2.099 -13.315 1.00 82.12 121 TYR A N 1
ATOM 937 C CA . TYR A 1 121 ? 0.714 1.775 -11.898 1.00 82.12 121 TYR A CA 1
ATOM 938 C C . TYR A 1 121 ? 1.628 2.735 -11.116 1.00 82.12 121 TYR A C 1
ATOM 940 O O . TYR A 1 121 ? 1.388 2.951 -9.931 1.00 82.12 121 TYR A O 1
ATOM 948 N N . ILE A 1 122 ? 2.622 3.378 -11.747 1.00 87.38 122 ILE A N 1
ATOM 949 C CA . ILE A 1 122 ? 3.509 4.335 -11.062 1.00 87.38 122 ILE A CA 1
ATOM 950 C C . ILE A 1 122 ? 2.711 5.549 -10.579 1.00 87.38 122 ILE A C 1
ATOM 952 O O . ILE A 1 122 ? 2.897 5.984 -9.449 1.00 87.38 122 ILE A O 1
ATOM 956 N N . SER A 1 123 ? 1.767 6.075 -11.368 1.00 86.50 123 SER A N 1
ATOM 957 C CA . SER A 1 123 ? 0.928 7.192 -10.904 1.00 86.50 123 SER A CA 1
ATOM 958 C C . SER A 1 123 ? 0.019 6.787 -9.735 1.00 86.50 123 SER A C 1
ATOM 960 O O . SER A 1 123 ? -0.247 7.598 -8.845 1.00 86.50 123 SER A O 1
ATOM 962 N N . HIS A 1 124 ? -0.395 5.517 -9.680 1.00 90.62 124 HIS A N 1
ATOM 963 C CA . HIS A 1 124 ? -1.148 4.963 -8.556 1.00 90.62 124 HIS A CA 1
ATOM 964 C C . HIS A 1 124 ? -0.273 4.860 -7.303 1.00 90.62 124 HIS A C 1
ATOM 966 O O . HIS A 1 124 ? -0.694 5.329 -6.249 1.00 90.62 124 HIS A O 1
ATOM 972 N N . ILE A 1 125 ? 0.961 4.356 -7.427 1.00 93.56 125 ILE A N 1
ATOM 973 C CA . ILE A 1 125 ? 1.958 4.366 -6.343 1.00 93.56 125 ILE A CA 1
ATOM 974 C C . ILE A 1 125 ? 2.161 5.780 -5.821 1.00 93.56 125 ILE A C 1
ATOM 976 O O . ILE A 1 125 ? 2.119 5.997 -4.615 1.00 93.56 125 ILE A O 1
ATOM 980 N N . MET A 1 126 ? 2.343 6.749 -6.721 1.00 91.12 126 MET A N 1
ATOM 981 C CA . MET A 1 126 ? 2.598 8.127 -6.322 1.00 91.12 126 MET A CA 1
ATOM 982 C C . MET A 1 126 ? 1.416 8.726 -5.555 1.00 91.12 126 MET A C 1
ATOM 984 O O . MET A 1 126 ? 1.602 9.462 -4.589 1.00 91.12 126 MET A O 1
ATOM 988 N N . THR A 1 127 ? 0.195 8.368 -5.959 1.00 93.38 127 THR A N 1
ATOM 989 C CA . THR A 1 127 ? -1.030 8.770 -5.261 1.00 93.38 127 THR A CA 1
ATOM 990 C C . THR A 1 127 ? -1.080 8.169 -3.857 1.00 93.38 127 THR A C 1
ATOM 992 O O . THR A 1 127 ? -1.261 8.897 -2.885 1.00 93.38 127 THR A O 1
ATOM 995 N N . ILE A 1 128 ? -0.872 6.854 -3.730 1.00 96.12 128 ILE A N 1
ATOM 996 C CA . ILE A 1 128 ? -0.896 6.164 -2.433 1.00 96.12 128 ILE A CA 1
ATOM 997 C C . ILE A 1 128 ? 0.210 6.710 -1.519 1.00 96.12 128 ILE A C 1
ATOM 999 O O . ILE A 1 128 ? -0.058 7.049 -0.371 1.00 96.12 128 ILE A O 1
ATOM 1003 N N . GLY A 1 129 ? 1.431 6.870 -2.037 1.00 95.69 129 GLY A N 1
ATOM 1004 C CA . GLY A 1 129 ? 2.567 7.422 -1.298 1.00 95.69 129 GLY A CA 1
ATOM 1005 C C . GLY A 1 129 ? 2.315 8.842 -0.788 1.00 95.69 129 GLY A C 1
ATOM 1006 O O . GLY A 1 129 ? 2.636 9.147 0.360 1.00 95.69 129 GLY A O 1
ATOM 1007 N N . HIS A 1 130 ? 1.663 9.695 -1.588 1.00 95.38 130 HIS A N 1
ATOM 1008 C CA . HIS A 1 130 ? 1.249 11.025 -1.142 1.00 95.38 130 HIS A CA 1
ATOM 1009 C C . HIS A 1 130 ? 0.254 10.958 0.021 1.00 95.38 130 HIS A C 1
ATOM 1011 O O . HIS A 1 130 ? 0.466 11.626 1.032 1.00 95.38 130 HIS A O 1
ATOM 1017 N N . HIS A 1 131 ? -0.791 10.136 -0.091 1.00 96.44 131 HIS A N 1
ATOM 1018 C CA . HIS A 1 131 ? -1.790 9.983 0.969 1.00 96.44 131 HIS A CA 1
ATOM 1019 C C . HIS A 1 131 ? -1.203 9.380 2.251 1.00 96.44 131 HIS A C 1
ATOM 1021 O O . HIS A 1 131 ? -1.525 9.854 3.337 1.00 96.44 131 HIS A O 1
ATOM 1027 N N . LEU A 1 132 ? -0.292 8.409 2.137 1.00 96.81 132 LEU A N 1
ATOM 1028 C CA . LEU A 1 132 ? 0.450 7.871 3.281 1.00 96.81 132 LEU A CA 1
ATOM 1029 C C . LEU A 1 132 ? 1.280 8.945 3.973 1.00 96.81 132 LEU A C 1
ATOM 1031 O O . LEU A 1 132 ? 1.271 9.036 5.196 1.00 96.81 132 LEU A O 1
ATOM 1035 N N . HIS A 1 133 ? 1.976 9.781 3.201 1.00 95.56 133 HIS A N 1
ATOM 1036 C CA . HIS A 1 133 ? 2.751 10.870 3.775 1.00 95.56 133 HIS A CA 1
ATOM 1037 C C . HIS A 1 133 ? 1.865 11.869 4.522 1.00 95.56 133 HIS A C 1
ATOM 1039 O O . HIS A 1 133 ? 2.234 12.274 5.619 1.00 95.56 133 HIS A O 1
ATOM 1045 N N . MET A 1 134 ? 0.705 12.234 3.960 1.00 95.56 134 MET A N 1
ATOM 1046 C CA . MET A 1 134 ? -0.260 13.112 4.633 1.00 95.56 134 MET A CA 1
ATOM 1047 C C . MET A 1 134 ? -0.799 12.486 5.921 1.00 95.56 134 MET A C 1
ATOM 1049 O O . MET A 1 134 ? -0.810 13.159 6.947 1.00 95.56 134 MET A O 1
ATOM 1053 N N . ALA A 1 135 ? -1.168 11.202 5.903 1.00 95.94 135 ALA A N 1
ATOM 1054 C CA . ALA A 1 135 ? -1.611 10.492 7.103 1.00 95.94 135 ALA A CA 1
ATOM 1055 C C . ALA A 1 135 ? -0.514 10.469 8.184 1.00 95.94 135 ALA A C 1
ATOM 1057 O O . ALA A 1 135 ? -0.758 10.824 9.333 1.00 95.94 135 ALA A O 1
ATOM 1058 N N . ALA A 1 136 ? 0.732 10.176 7.805 1.00 96.25 136 ALA A N 1
ATOM 1059 C CA . ALA A 1 136 ? 1.867 10.152 8.725 1.00 96.25 136 ALA A CA 1
ATOM 1060 C C . ALA A 1 136 ? 2.167 11.510 9.392 1.00 96.25 136 ALA A C 1
ATOM 1062 O O . ALA A 1 136 ? 2.738 11.533 10.477 1.00 96.25 136 ALA A O 1
ATOM 1063 N N . GLN A 1 137 ? 1.770 12.643 8.789 1.00 94.69 137 GLN A N 1
ATOM 1064 C CA . GLN A 1 137 ? 1.924 13.960 9.434 1.00 94.69 137 GLN A CA 1
ATOM 1065 C C . GLN A 1 137 ? 1.039 14.124 10.676 1.00 94.69 137 GLN A C 1
ATOM 1067 O O . GLN A 1 137 ? 1.345 14.946 11.538 1.00 94.69 137 GLN A O 1
ATOM 1072 N N . HIS A 1 138 ? -0.055 13.368 10.761 1.00 93.19 138 HIS A N 1
ATOM 1073 C CA . HIS A 1 138 ? -1.036 13.467 11.842 1.00 93.19 138 HIS A CA 1
ATOM 1074 C C . HIS A 1 138 ? -1.113 12.199 12.698 1.00 93.19 138 HIS A C 1
ATOM 1076 O O . HIS A 1 138 ? -1.693 12.231 13.780 1.00 93.19 138 HIS A O 1
ATOM 1082 N N . THR A 1 139 ? -0.480 11.113 12.253 1.00 94.56 139 THR A N 1
ATOM 1083 C CA . THR A 1 139 ? -0.566 9.795 12.879 1.00 94.56 139 THR A CA 1
ATOM 1084 C C . THR A 1 139 ? 0.848 9.237 13.124 1.00 94.56 139 THR A C 1
ATOM 1086 O O . THR A 1 139 ? 1.428 8.616 12.228 1.00 94.56 139 THR A O 1
ATOM 1089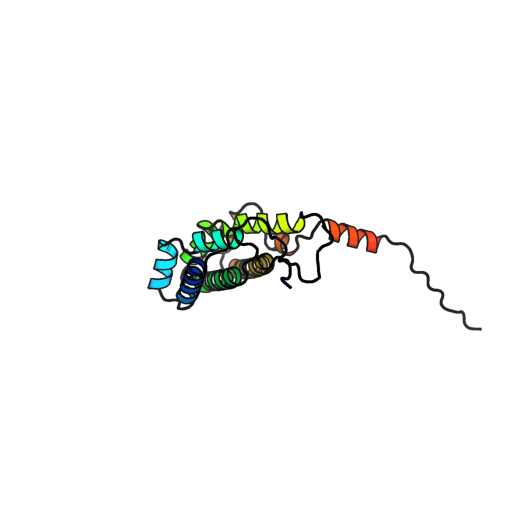 N N . PRO A 1 140 ? 1.433 9.444 14.325 1.00 94.81 140 PRO A N 1
ATOM 1090 C CA . PRO A 1 140 ? 2.834 9.109 14.610 1.00 94.81 140 PRO A CA 1
ATOM 1091 C C . PRO A 1 140 ? 3.210 7.643 14.379 1.00 94.81 140 PRO A C 1
ATOM 1093 O O . PRO A 1 140 ? 4.273 7.372 13.829 1.00 94.81 140 PRO A O 1
ATOM 1096 N N . TRP A 1 141 ? 2.330 6.696 14.714 1.00 95.81 141 TRP A N 1
ATOM 1097 C CA . TRP A 1 141 ? 2.616 5.273 14.513 1.00 95.81 141 TRP A CA 1
ATOM 1098 C C . TRP A 1 141 ? 2.740 4.910 13.024 1.00 95.81 141 TRP A C 1
ATOM 1100 O O . TRP A 1 141 ? 3.574 4.087 12.664 1.00 95.81 141 TRP A O 1
ATOM 1110 N N . ILE A 1 142 ? 2.002 5.576 12.122 1.00 96.31 142 ILE A N 1
ATOM 1111 C CA . ILE A 1 142 ? 2.205 5.403 10.673 1.00 96.31 142 ILE A CA 1
ATOM 1112 C C . ILE A 1 142 ? 3.599 5.904 10.298 1.00 96.31 142 ILE A C 1
ATOM 1114 O O . ILE A 1 142 ? 4.308 5.241 9.548 1.00 96.31 142 ILE A O 1
ATOM 1118 N N . GLN A 1 143 ? 4.019 7.058 10.822 1.00 96.25 143 GLN A N 1
ATOM 1119 C CA . GLN A 1 143 ? 5.356 7.591 10.558 1.00 96.25 143 GLN A CA 1
ATOM 1120 C C . GLN A 1 143 ? 6.462 6.632 11.030 1.00 96.25 143 GLN A C 1
ATOM 1122 O O . GLN A 1 143 ? 7.465 6.488 10.330 1.00 96.25 143 GLN A O 1
ATOM 1127 N N . GLU A 1 144 ? 6.275 5.957 12.166 1.00 95.38 144 GLU A N 1
ATOM 1128 C CA . GLU A 1 144 ? 7.177 4.906 12.652 1.00 95.38 144 GLU A CA 1
ATOM 1129 C C . GLU A 1 144 ? 7.240 3.727 11.672 1.00 95.38 144 GLU A C 1
ATOM 1131 O O . GLU A 1 144 ? 8.333 3.400 11.210 1.00 95.38 144 GLU A O 1
ATOM 1136 N N . LEU A 1 145 ? 6.091 3.186 11.241 1.00 94.31 145 LEU A N 1
ATOM 1137 C CA . LEU A 1 145 ? 6.031 2.112 10.235 1.00 94.31 145 LEU A CA 1
ATOM 1138 C C . LEU A 1 145 ? 6.758 2.477 8.936 1.00 94.31 145 LEU A C 1
ATOM 1140 O O . LEU A 1 145 ? 7.479 1.665 8.355 1.00 94.31 145 LEU A O 1
ATOM 1144 N N . LEU A 1 146 ? 6.573 3.710 8.464 1.00 96.06 146 LEU A N 1
ATOM 1145 C CA . LEU A 1 146 ? 7.233 4.198 7.257 1.00 96.06 146 LEU A CA 1
ATOM 1146 C C . LEU A 1 146 ? 8.759 4.260 7.428 1.00 96.06 146 LEU A C 1
ATOM 1148 O O . LEU A 1 146 ? 9.489 3.928 6.495 1.00 96.06 146 LEU A O 1
ATOM 1152 N N . ASN A 1 147 ? 9.239 4.659 8.608 1.00 95.12 147 ASN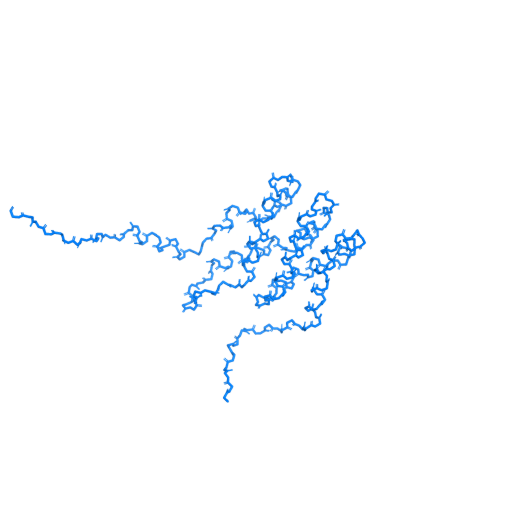 A N 1
ATOM 1153 C CA . ASN A 1 147 ? 10.668 4.769 8.912 1.00 95.12 147 ASN A CA 1
ATOM 1154 C C . ASN A 1 147 ? 11.360 3.405 9.070 1.00 95.12 147 ASN A C 1
ATOM 1156 O O . ASN A 1 147 ? 12.574 3.326 8.894 1.00 95.12 147 ASN A O 1
ATOM 1160 N N . GLU A 1 148 ? 10.614 2.336 9.368 1.00 94.31 148 GLU A N 1
ATOM 1161 C CA . GLU A 1 148 ? 11.151 0.968 9.422 1.00 94.31 148 GLU A CA 1
ATOM 1162 C C . GLU A 1 148 ? 11.583 0.446 8.041 1.00 94.31 148 GLU A C 1
ATOM 1164 O O . GLU A 1 148 ? 12.410 -0.462 7.947 1.00 94.31 148 GLU A O 1
ATOM 1169 N N . THR A 1 149 ? 11.045 1.004 6.950 1.00 95.12 149 THR A N 1
ATOM 1170 C CA . THR A 1 149 ? 11.375 0.535 5.602 1.00 95.12 149 THR A CA 1
ATOM 1171 C C . THR A 1 149 ? 12.614 1.229 5.048 1.00 95.12 149 THR A C 1
ATOM 1173 O O . THR A 1 149 ? 12.611 2.424 4.749 1.00 95.12 149 THR A O 1
ATOM 1176 N N . GLU A 1 150 ? 13.664 0.447 4.797 1.00 94.12 150 GLU A N 1
ATOM 1177 C CA . GLU A 1 150 ? 14.888 0.942 4.170 1.00 94.12 150 GLU A CA 1
ATOM 1178 C C . GLU A 1 150 ? 14.608 1.646 2.829 1.00 94.12 150 GLU A C 1
ATOM 1180 O O . GLU A 1 150 ? 13.964 1.115 1.919 1.00 94.12 150 GLU A O 1
ATOM 1185 N N . GLY A 1 151 ? 15.136 2.865 2.691 1.00 91.94 151 GLY A N 1
ATOM 1186 C CA . GLY A 1 151 ? 14.999 3.667 1.478 1.00 91.94 151 GLY A CA 1
ATOM 1187 C C . GLY A 1 151 ? 13.642 4.352 1.317 1.00 91.94 151 GLY A C 1
ATOM 1188 O O . GLY A 1 151 ? 13.464 5.076 0.335 1.00 91.94 151 GLY A O 1
ATOM 1189 N N . TRP A 1 152 ? 12.709 4.176 2.258 1.00 94.94 152 TRP A N 1
ATOM 1190 C CA . TRP A 1 152 ? 11.477 4.946 2.273 1.00 94.94 152 TRP A CA 1
ATOM 1191 C C . TRP A 1 152 ? 11.730 6.366 2.792 1.00 94.94 152 TRP A C 1
ATOM 1193 O O . TRP A 1 152 ? 11.945 6.609 3.974 1.00 94.94 152 TRP A O 1
ATOM 1203 N N . ASN A 1 153 ? 11.670 7.335 1.885 1.00 93.25 153 ASN A N 1
ATOM 1204 C CA . ASN A 1 153 ? 11.556 8.749 2.220 1.00 93.25 153 ASN A CA 1
ATOM 1205 C C . ASN A 1 153 ? 10.701 9.408 1.144 1.00 93.25 153 ASN A C 1
ATOM 1207 O O . ASN A 1 153 ? 11.173 9.651 0.035 1.00 93.25 153 ASN A O 1
ATOM 1211 N N . TRP A 1 154 ? 9.437 9.694 1.457 1.00 92.44 154 TRP A N 1
ATOM 1212 C CA . TRP A 1 154 ? 8.506 10.215 0.459 1.00 92.44 154 TRP A CA 1
ATOM 1213 C C . TRP A 1 154 ? 8.946 11.560 -0.145 1.00 92.44 154 TRP A C 1
ATOM 1215 O O . TRP A 1 154 ? 8.720 11.806 -1.328 1.00 92.44 154 TRP A O 1
ATOM 1225 N N . GLN A 1 155 ? 9.608 12.425 0.628 1.00 88.56 155 GLN A N 1
ATOM 1226 C CA . GLN A 1 155 ? 10.085 13.725 0.142 1.00 88.56 155 GLN A CA 1
ATOM 1227 C C . GLN A 1 155 ? 11.204 13.580 -0.894 1.00 88.56 155 GLN A C 1
ATOM 1229 O O . GLN A 1 155 ? 11.262 14.368 -1.841 1.00 88.56 155 GLN A O 1
ATOM 1234 N N . THR A 1 156 ? 12.043 12.555 -0.742 1.00 89.94 156 THR A N 1
ATOM 1235 C CA . THR A 1 156 ? 13.057 12.178 -1.729 1.00 89.94 156 THR A CA 1
ATOM 1236 C C . THR A 1 156 ? 12.416 11.452 -2.908 1.00 89.94 156 THR A C 1
ATOM 1238 O O . THR A 1 156 ? 12.522 11.923 -4.036 1.00 89.94 156 THR A O 1
ATOM 1241 N N . LEU A 1 157 ? 11.679 10.366 -2.646 1.00 88.62 157 LEU A N 1
ATOM 1242 C CA . LEU A 1 157 ? 11.088 9.485 -3.659 1.00 88.62 157 LEU A CA 1
ATOM 1243 C C . LEU A 1 157 ? 10.184 10.236 -4.642 1.00 88.62 157 LEU A C 1
ATOM 1245 O O . LEU A 1 157 ? 10.260 9.993 -5.842 1.00 88.62 157 LEU A O 1
ATOM 1249 N N . LYS A 1 158 ? 9.358 11.181 -4.167 1.00 83.94 158 LYS A N 1
ATOM 1250 C CA . LYS A 1 158 ? 8.416 11.905 -5.037 1.00 83.94 158 LYS A CA 1
ATOM 1251 C C . LYS A 1 158 ? 9.094 12.815 -6.070 1.00 83.94 158 LYS A C 1
ATOM 1253 O O . LYS A 1 158 ? 8.452 13.219 -7.036 1.00 83.94 158 LYS A O 1
ATOM 1258 N N . HIS A 1 159 ? 10.358 13.168 -5.834 1.00 79.44 159 HIS A N 1
ATOM 1259 C CA . HIS A 1 159 ? 11.166 14.022 -6.701 1.00 79.44 159 HIS A CA 1
ATOM 1260 C C . HIS A 1 159 ? 12.356 13.290 -7.313 1.00 79.44 159 HIS A C 1
ATOM 1262 O O . HIS A 1 159 ? 13.154 13.937 -7.995 1.00 79.44 159 HIS A O 1
ATOM 1268 N N . GLU A 1 160 ? 12.515 11.983 -7.070 1.00 68.56 160 GLU A N 1
ATOM 1269 C CA . GLU A 1 160 ? 13.515 11.218 -7.802 1.00 68.56 160 GLU A CA 1
ATOM 1270 C C . GLU A 1 160 ? 13.241 11.448 -9.296 1.00 68.56 160 GLU A C 1
ATOM 1272 O O . GLU A 1 160 ? 12.105 11.391 -9.767 1.00 68.56 160 GLU A O 1
ATOM 1277 N N . ARG A 1 161 ? 14.267 11.873 -10.035 1.00 53.56 161 ARG A N 1
ATOM 1278 C CA . ARG A 1 161 ? 14.190 12.099 -11.480 1.00 53.56 161 ARG A CA 1
ATOM 1279 C C . ARG A 1 161 ? 15.130 11.126 -12.173 1.00 53.56 161 ARG A C 1
ATOM 1281 O O . ARG A 1 161 ? 16.137 10.725 -11.585 1.00 53.56 161 ARG A O 1
ATOM 1288 N N . PRO A 1 162 ? 14.848 10.741 -13.429 1.00 51.59 162 PRO A N 1
ATOM 1289 C CA . PRO A 1 162 ? 15.838 10.038 -14.228 1.00 51.59 162 PRO A CA 1
ATOM 1290 C C . PRO A 1 162 ? 17.113 10.885 -14.320 1.00 51.59 162 PRO A C 1
ATOM 1292 O O . PRO A 1 162 ? 17.037 12.086 -14.578 1.00 51.59 162 PRO A O 1
ATOM 1295 N N . VAL A 1 163 ? 18.284 10.257 -14.179 1.00 45.94 163 VAL A N 1
ATOM 1296 C CA . VAL A 1 163 ? 19.597 10.929 -14.297 1.00 45.94 163 VAL A CA 1
ATOM 1297 C C . VAL A 1 163 ? 19.711 11.739 -15.606 1.00 45.94 163 VAL A C 1
ATOM 1299 O O . VAL A 1 163 ? 20.368 12.776 -15.640 1.00 45.94 163 VAL A O 1
ATOM 1302 N N . GLY A 1 164 ? 19.005 11.328 -16.667 1.00 44.88 164 GLY A N 1
ATOM 1303 C CA . GLY A 1 164 ? 18.966 12.026 -17.959 1.00 44.88 164 GLY A CA 1
ATOM 1304 C C . GLY A 1 164 ? 18.292 13.407 -17.959 1.00 44.88 164 GLY A C 1
ATOM 1305 O O . GLY A 1 164 ? 18.674 14.252 -18.765 1.00 44.88 164 GLY A O 1
ATOM 1306 N N . GLU A 1 165 ? 17.341 13.684 -17.060 1.00 42.56 165 GLU A N 1
ATOM 1307 C CA . GLU A 1 165 ? 16.710 15.014 -16.956 1.00 42.56 165 GLU A CA 1
ATOM 1308 C C . GLU A 1 165 ? 17.603 16.011 -16.213 1.00 42.56 165 GLU A C 1
ATOM 1310 O O . GLU A 1 165 ? 17.676 17.172 -16.603 1.00 42.56 165 GLU A O 1
ATOM 1315 N N . ILE A 1 166 ? 18.374 15.541 -15.225 1.00 46.41 166 ILE A N 1
ATOM 1316 C CA . ILE A 1 166 ? 19.388 16.355 -14.541 1.00 46.41 166 ILE A CA 1
ATOM 1317 C C . ILE A 1 166 ? 20.426 16.844 -15.565 1.00 46.41 166 ILE A C 1
ATOM 1319 O O . ILE A 1 166 ? 20.735 18.029 -15.615 1.00 46.41 166 ILE A O 1
ATOM 1323 N N . ILE A 1 167 ? 20.904 15.962 -16.452 1.00 46.06 167 ILE A N 1
ATOM 1324 C CA . ILE A 1 167 ? 21.883 16.318 -17.495 1.00 46.06 167 ILE A CA 1
ATOM 1325 C C . ILE A 1 167 ? 21.304 17.323 -18.509 1.00 46.06 167 ILE A C 1
ATOM 1327 O O . ILE A 1 167 ? 22.027 18.214 -18.953 1.00 46.06 167 ILE A O 1
ATOM 1331 N N . LYS A 1 168 ? 20.010 17.230 -18.854 1.00 45.88 168 LYS A N 1
ATOM 1332 C CA . LYS A 1 168 ? 19.337 18.204 -19.736 1.00 45.88 168 LYS A CA 1
ATOM 1333 C C . LYS A 1 168 ? 19.220 19.579 -19.076 1.00 45.88 168 LYS A C 1
ATOM 1335 O O . LYS A 1 168 ? 19.518 20.575 -19.732 1.00 45.88 168 LYS A O 1
ATOM 1340 N N . ASP A 1 169 ? 18.890 19.645 -17.788 1.00 44.19 169 ASP A N 1
ATOM 1341 C CA . ASP A 1 169 ? 18.846 20.909 -17.041 1.00 44.19 169 ASP A CA 1
ATOM 1342 C C . ASP A 1 169 ? 20.251 21.551 -16.960 1.00 44.19 169 ASP A C 1
ATOM 1344 O O . ASP A 1 169 ? 20.402 22.738 -17.253 1.00 44.19 169 ASP A O 1
ATOM 1348 N N . TYR A 1 170 ? 21.308 20.767 -16.703 1.00 44.97 170 TYR A N 1
ATOM 1349 C CA . TYR A 1 170 ? 22.699 21.256 -16.739 1.00 44.97 170 TYR A CA 1
ATOM 1350 C C . TYR A 1 170 ? 23.146 21.715 -18.136 1.00 44.97 170 TYR A C 1
ATOM 1352 O O . TYR A 1 170 ? 23.806 22.747 -18.256 1.00 44.97 170 TYR A O 1
ATOM 1360 N N . ALA A 1 171 ? 22.782 20.995 -19.201 1.00 47.44 171 ALA A N 1
ATOM 1361 C CA . ALA A 1 171 ? 23.102 21.379 -20.579 1.00 47.44 171 ALA A CA 1
ATOM 1362 C C . ALA A 1 171 ? 22.378 22.668 -21.007 1.00 47.44 171 ALA A C 1
ATOM 1364 O O . ALA A 1 171 ? 22.939 23.487 -21.731 1.00 47.44 171 ALA A O 1
ATOM 1365 N N . THR A 1 172 ? 21.155 22.885 -20.517 1.00 48.81 172 THR A N 1
ATOM 1366 C CA . THR A 1 172 ? 20.375 24.101 -20.800 1.00 48.81 172 THR A CA 1
ATOM 1367 C C . THR A 1 172 ? 20.920 25.308 -20.027 1.00 48.81 172 THR A C 1
ATOM 1369 O O . THR A 1 172 ? 20.922 26.421 -20.544 1.00 48.81 172 THR A O 1
ATOM 1372 N N . LEU A 1 173 ? 21.452 25.088 -18.820 1.00 42.22 173 LEU A N 1
ATOM 1373 C CA . LEU A 1 173 ? 22.102 26.118 -17.998 1.00 42.22 173 LEU A CA 1
ATOM 1374 C C . LEU A 1 173 ? 23.530 26.474 -18.452 1.00 42.22 173 LEU A C 1
ATOM 1376 O O . LEU A 1 173 ? 24.056 27.505 -18.042 1.00 42.22 173 LEU A O 1
ATOM 1380 N N . THR A 1 174 ? 24.165 25.643 -19.284 1.00 44.44 174 THR A N 1
ATOM 1381 C CA . THR A 1 174 ? 25.554 25.836 -19.754 1.00 44.44 174 THR A CA 1
ATOM 1382 C C . THR A 1 174 ? 25.665 26.168 -21.245 1.00 44.44 174 THR A C 1
ATOM 1384 O O . THR A 1 174 ? 26.776 26.347 -21.741 1.00 44.44 174 THR A O 1
ATOM 1387 N N . ALA A 1 175 ? 24.544 26.305 -21.965 1.00 40.09 175 ALA A N 1
ATOM 1388 C CA . ALA A 1 175 ? 24.539 26.705 -23.371 1.00 40.09 175 ALA A CA 1
ATOM 1389 C C . ALA A 1 175 ? 24.853 28.214 -23.521 1.00 40.09 175 ALA A C 1
ATOM 1391 O O . ALA A 1 175 ? 24.081 29.051 -23.042 1.00 40.09 175 ALA A O 1
ATOM 1392 N N . PRO A 1 176 ? 25.959 28.607 -24.181 1.00 44.50 176 PRO A N 1
ATOM 1393 C CA . PRO A 1 176 ? 26.319 30.010 -24.330 1.00 44.50 176 PRO A CA 1
ATOM 1394 C C . PRO A 1 176 ? 25.468 30.710 -25.403 1.00 44.50 176 PRO A C 1
ATOM 1396 O O . PRO A 1 176 ? 25.481 30.328 -26.569 1.00 44.50 176 PRO A O 1
ATOM 1399 N N . GLY A 1 177 ? 24.797 31.794 -25.001 1.00 44.56 177 GLY A N 1
ATOM 1400 C CA . GLY A 1 177 ? 24.623 33.001 -25.819 1.00 44.56 177 GLY A CA 1
ATOM 1401 C C . GLY A 1 177 ? 23.660 32.930 -27.005 1.00 44.56 177 GLY A C 1
ATOM 1402 O O . GLY A 1 177 ? 24.072 32.848 -28.159 1.00 44.56 177 GLY A O 1
ATOM 1403 N N . ASN A 1 178 ? 22.375 33.135 -26.724 1.00 42.91 178 ASN A N 1
ATOM 1404 C CA . ASN A 1 178 ? 21.389 33.583 -27.702 1.00 42.91 178 ASN A CA 1
ATOM 1405 C C . ASN A 1 178 ? 21.651 35.079 -28.019 1.00 42.91 178 ASN A C 1
ATOM 1407 O O . ASN A 1 178 ? 21.123 35.957 -27.341 1.00 42.91 178 ASN A O 1
ATOM 1411 N N . HIS A 1 179 ? 22.508 35.390 -28.999 1.00 43.72 179 HIS A N 1
ATOM 1412 C CA . HIS A 1 179 ? 22.642 36.748 -29.545 1.00 43.72 179 HIS A CA 1
ATOM 1413 C C . HIS A 1 179 ? 21.720 36.904 -30.757 1.00 43.72 179 HIS A C 1
ATOM 1415 O O . HIS A 1 179 ? 22.075 36.525 -31.871 1.00 43.72 179 HIS A O 1
ATOM 1421 N N . LEU A 1 180 ? 20.546 37.504 -30.548 1.00 38.03 180 LEU A N 1
ATOM 1422 C CA . LEU A 1 180 ? 19.792 38.133 -31.629 1.00 38.03 180 LEU A CA 1
ATOM 1423 C C . LEU A 1 180 ? 19.975 39.646 -31.537 1.00 38.03 180 LEU A C 1
ATOM 1425 O O . LEU A 1 180 ? 19.646 40.279 -30.536 1.00 38.03 180 LEU A O 1
ATOM 1429 N N . ALA A 1 181 ? 20.557 40.181 -32.606 1.00 41.47 181 ALA A N 1
ATOM 1430 C CA . ALA A 1 181 ? 20.725 41.594 -32.879 1.00 41.47 181 ALA A CA 1
ATOM 1431 C C . ALA A 1 181 ? 19.379 42.336 -32.827 1.00 41.47 181 ALA A C 1
ATOM 1433 O O . ALA A 1 181 ? 18.413 41.929 -33.470 1.00 41.47 181 ALA A O 1
ATOM 1434 N N . GLY A 1 182 ? 19.341 43.448 -32.093 1.00 38.06 182 GLY A N 1
ATOM 1435 C CA . GLY A 1 182 ? 18.331 44.497 -32.243 1.00 38.06 182 GLY A CA 1
ATOM 1436 C C . GLY A 1 182 ? 18.953 45.708 -32.953 1.00 38.06 182 GLY A C 1
ATOM 1437 O O . GLY A 1 182 ? 20.144 45.959 -32.751 1.00 38.06 182 GLY A O 1
ATOM 1438 N N . PRO A 1 183 ? 18.209 46.439 -33.802 1.00 47.03 183 PRO A N 1
ATOM 1439 C CA . PRO A 1 183 ? 18.769 47.523 -34.602 1.00 47.03 183 PRO A CA 1
ATOM 1440 C C . PRO A 1 183 ? 18.970 48.799 -33.768 1.00 47.03 183 PRO A C 1
ATOM 1442 O O . PRO A 1 183 ? 18.204 49.082 -32.848 1.00 47.03 183 PRO A O 1
ATOM 1445 N N . LEU A 1 184 ? 20.001 49.574 -34.116 1.00 39.88 184 LEU A N 1
ATOM 1446 C CA . LEU A 1 184 ? 20.276 50.905 -33.562 1.00 39.88 184 LEU A CA 1
ATOM 1447 C C . LEU A 1 184 ? 19.309 51.952 -34.151 1.00 39.88 184 LEU A C 1
ATOM 1449 O O . LEU A 1 184 ? 19.037 51.888 -35.353 1.00 39.88 184 LEU A O 1
ATOM 1453 N N . PRO A 1 185 ? 18.822 52.929 -33.362 1.00 46.91 185 PRO A N 1
ATOM 1454 C CA . PRO A 1 185 ? 18.151 54.104 -33.903 1.00 46.91 185 PRO A CA 1
ATOM 1455 C C . PRO A 1 185 ? 19.178 55.132 -34.414 1.00 46.91 185 PRO A C 1
ATOM 1457 O O . PRO A 1 185 ? 20.309 55.178 -33.928 1.00 46.91 185 PRO A O 1
ATOM 1460 N N . HIS A 1 186 ? 18.751 55.902 -35.420 1.00 51.88 186 HIS A N 1
ATOM 1461 C CA . HIS A 1 186 ? 19.503 56.933 -36.148 1.00 51.88 186 HIS A CA 1
ATOM 1462 C C . HIS A 1 186 ? 20.079 58.051 -35.276 1.00 51.88 186 HIS A C 1
ATOM 1464 O O . HIS A 1 186 ? 19.390 58.460 -34.313 1.00 51.88 186 HIS A O 1
#

Sequence (186 aa):
KAIPMPAGGGQRPLGSTALGIVSLWTALIRTRKEEVVAAVVSEGVFPLCISAFFEFEWNNLLHNDVKSAALEAISLADKHPELVESLLRDSAFLSQTVKAIRRWHTRPERGWRRKGDTVGYISHIMTIGHHLHMAAQHTPWIQELLNETEGWNWQTLKHERPVGEIIKDYATLTAPGNHLAGPLPH